Protein AF-0000000078659041 (afdb_homodimer)

Solvent-accessible surface area (backbone atoms only — not comparable to full-atom values): 18568 Å² total; per-residue (Å²): 133,80,83,82,78,78,79,80,75,81,78,78,70,78,78,69,77,74,78,60,48,79,32,20,30,30,34,39,33,27,29,65,84,75,71,49,73,37,57,25,37,41,17,49,62,36,60,65,20,34,36,21,25,35,80,75,43,78,48,75,56,97,90,35,55,29,36,34,29,24,56,30,49,96,84,49,62,88,59,76,46,74,43,62,48,70,46,77,40,79,40,76,52,81,42,74,78,73,72,81,85,67,68,59,59,41,72,28,53,23,31,76,40,43,35,19,49,20,68,44,72,46,76,37,69,30,28,50,41,74,33,65,92,48,94,44,40,30,37,40,4,24,56,49,32,44,75,65,41,35,22,36,28,51,81,40,59,48,64,57,41,70,48,52,63,70,135,134,80,82,80,80,77,81,79,76,82,79,77,68,78,78,68,78,75,78,59,50,79,34,21,28,29,35,40,34,28,29,64,86,74,70,48,73,40,57,26,37,41,18,49,64,36,60,64,21,35,36,21,24,36,79,74,42,77,47,76,56,96,89,35,56,29,36,35,30,25,56,29,48,97,84,48,63,89,58,75,46,75,46,64,47,70,47,76,40,79,39,76,51,81,42,74,80,71,75,81,85,71,69,58,60,42,75,29,53,24,30,75,39,44,36,19,50,20,69,44,73,47,76,36,69,30,29,50,42,74,33,64,92,48,95,44,40,28,37,38,5,25,55,49,32,45,74,65,42,34,23,35,28,51,82,42,58,47,66,56,42,71,49,54,65,70,133

InterPro domains:
  IPR008503 Retropepsin-like aspartic endopeptidase RimB [PF05618] (23-162)
  IPR021109 Aspartic peptidase domain superfamily [G3DSA:2.40.70.10] (21-153)
  IPR021109 Aspartic peptidase domain superfamily [SSF50630] (22-160)

Structure (mmCIF, N/CA/C/O backbone):
data_AF-0000000078659041-model_v1
#
loop_
_entity.id
_entity.type
_entity.pdbx_description
1 polymer 'ATP-dependent zinc protease'
#
loop_
_atom_site.group_PDB
_atom_site.id
_atom_site.type_symbol
_atom_site.label_atom_id
_atom_site.label_alt_id
_atom_site.label_comp_id
_atom_site.label_asym_id
_atom_site.label_entity_id
_atom_site.label_seq_id
_atom_site.pdbx_PDB_ins_code
_atom_site.Cartn_x
_atom_site.Cartn_y
_atom_site.Cartn_z
_atom_site.occupancy
_atom_site.B_iso_or_equiv
_atom_site.auth_seq_id
_atom_site.auth_comp_id
_atom_site.auth_asym_id
_atom_site.auth_atom_id
_atom_site.pdbx_PDB_model_num
ATOM 1 N N . MET A 1 1 ? 59.438 1.934 38.875 1 43.47 1 MET A N 1
ATOM 2 C CA . MET A 1 1 ? 58.125 1.333 38.812 1 43.47 1 MET A CA 1
ATOM 3 C C . MET A 1 1 ? 57.25 2.014 37.781 1 43.47 1 MET A C 1
ATOM 5 O O . MET A 1 1 ? 57 3.217 37.844 1 43.47 1 MET A O 1
ATOM 9 N N . LYS A 1 2 ? 57.312 1.559 36.469 1 58 2 LYS A N 1
ATOM 10 C CA . LYS A 1 2 ? 56.594 2.062 35.312 1 58 2 LYS A CA 1
ATOM 11 C C . LYS A 1 2 ? 55.094 1.95 35.531 1 58 2 LYS A C 1
ATOM 13 O O . LYS A 1 2 ? 54.594 0.925 36 1 58 2 LYS A O 1
ATOM 18 N N . PRO A 1 3 ? 54.438 3.104 35.531 1 58.88 3 PRO A N 1
ATOM 19 C CA . PRO A 1 3 ? 52.969 3.072 35.719 1 58.88 3 PRO A CA 1
ATOM 20 C C . PRO A 1 3 ? 52.25 2.254 34.625 1 58.88 3 PRO A C 1
ATOM 22 O O . PRO A 1 3 ? 52.656 2.283 33.469 1 58.88 3 PRO A O 1
ATOM 25 N N . LEU A 1 4 ? 51.688 1.08 34.969 1 60.66 4 LEU A N 1
ATOM 26 C CA . LEU A 1 4 ? 50.844 0.313 34.062 1 60.66 4 LEU A CA 1
ATOM 27 C C . LEU A 1 4 ? 49.531 1.062 33.781 1 60.66 4 LEU A C 1
ATOM 29 O O . LEU A 1 4 ? 48.719 1.277 34.688 1 60.66 4 LEU A O 1
ATOM 33 N N . ILE A 1 5 ? 49.375 1.905 32.812 1 56.5 5 ILE A N 1
ATOM 34 C CA . ILE A 1 5 ? 48.125 2.521 32.375 1 56.5 5 ILE A CA 1
ATOM 35 C C . ILE A 1 5 ? 47.188 1.456 31.781 1 56.5 5 ILE A C 1
ATOM 37 O O . ILE A 1 5 ? 47.562 0.797 30.797 1 56.5 5 ILE A O 1
ATOM 41 N N . ALA A 1 6 ? 46.25 1.003 32.5 1 59.5 6 ALA A N 1
ATOM 42 C CA . ALA A 1 6 ? 45.188 0.116 32 1 59.5 6 ALA A CA 1
ATOM 43 C C . ALA A 1 6 ? 44.344 0.803 30.938 1 59.5 6 ALA A C 1
ATOM 45 O O . ALA A 1 6 ? 43.75 1.848 31.188 1 59.5 6 ALA A O 1
ATOM 46 N N . LEU A 1 7 ? 44.562 0.535 29.656 1 58.94 7 LEU A N 1
ATOM 47 C CA . LEU A 1 7 ? 43.688 0.992 28.562 1 58.94 7 LEU A CA 1
ATOM 48 C C . LEU A 1 7 ? 42.281 0.422 28.688 1 58.94 7 LEU A C 1
ATOM 50 O O . LEU A 1 7 ? 42.094 -0.791 28.578 1 58.94 7 LEU A O 1
ATOM 54 N N . LEU A 1 8 ? 41.375 1.063 29.344 1 60.72 8 LEU A N 1
ATOM 55 C CA . LEU A 1 8 ? 39.969 0.683 29.328 1 60.72 8 LEU A CA 1
ATOM 56 C C . LEU A 1 8 ? 39.406 0.795 27.906 1 60.72 8 LEU A C 1
ATOM 58 O O . LEU A 1 8 ? 39.281 1.897 27.375 1 60.72 8 LEU A O 1
ATOM 62 N N . GLY A 1 9 ? 39.469 -0.225 27.078 1 57.5 9 GLY A N 1
ATOM 63 C CA . GLY A 1 9 ? 38.781 -0.259 25.781 1 57.5 9 GLY A CA 1
ATOM 64 C C . GLY A 1 9 ? 37.281 -0.134 25.891 1 57.5 9 GLY A C 1
ATOM 65 O O . GLY A 1 9 ? 36.625 -0.895 26.609 1 57.5 9 GLY A O 1
ATOM 66 N N . LEU A 1 10 ? 36.688 0.992 25.531 1 58.69 10 LEU A N 1
ATOM 67 C CA . LEU A 1 10 ? 35.25 1.197 25.406 1 58.69 10 LEU A CA 1
ATOM 68 C C . LEU A 1 10 ? 34.625 0.165 24.469 1 58.69 10 LEU A C 1
ATOM 70 O O . LEU A 1 10 ? 34.906 0.162 23.266 1 58.69 10 LEU A O 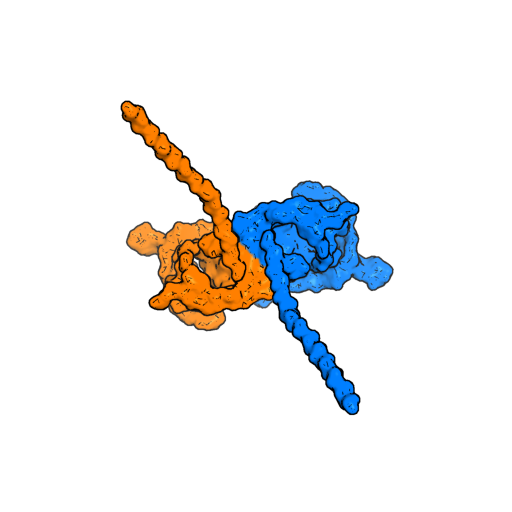1
ATOM 74 N N . LEU A 1 11 ? 34.062 -0.93 24.953 1 59.25 11 LEU A N 1
ATOM 75 C CA . LEU A 1 11 ? 33.25 -1.865 24.172 1 59.25 11 LEU A CA 1
ATOM 76 C C . LEU A 1 11 ? 32 -1.185 23.625 1 59.25 11 LEU A C 1
ATOM 78 O O . LEU A 1 11 ? 31.078 -0.874 24.391 1 59.25 11 LEU A O 1
ATOM 82 N N . SER A 1 12 ? 32.031 -0.549 22.469 1 57.81 12 SER A N 1
ATOM 83 C CA . SER A 1 12 ? 30.828 -0.074 21.781 1 57.81 12 SER A CA 1
ATOM 84 C C . SER A 1 12 ? 29.875 -1.222 21.5 1 57.81 12 SER A C 1
ATOM 86 O O . SER A 1 12 ? 30.172 -2.102 20.688 1 57.81 12 SER A O 1
ATOM 88 N N . LEU A 1 13 ? 28.969 -1.494 22.344 1 58.25 13 LEU A N 1
ATOM 89 C CA . LEU A 1 13 ? 27.891 -2.414 22 1 58.25 13 LEU A CA 1
ATOM 90 C C . LEU A 1 13 ? 27.172 -1.945 20.734 1 58.25 13 LEU A C 1
ATOM 92 O O . LEU A 1 13 ? 26.891 -0.754 20.578 1 58.25 13 LEU A O 1
ATOM 96 N N . PRO A 1 14 ? 27.109 -2.801 19.766 1 57.59 14 PRO A N 1
ATOM 97 C CA . PRO A 1 14 ? 26.359 -2.393 18.578 1 57.59 14 PRO A CA 1
ATOM 98 C C . PRO A 1 14 ? 24.922 -1.979 18.906 1 57.59 14 PRO A C 1
ATOM 100 O O . PRO A 1 14 ? 24.234 -2.67 19.656 1 57.59 14 PRO A O 1
ATOM 103 N N . VAL A 1 15 ? 24.562 -0.705 18.891 1 54.16 15 VAL A N 1
ATOM 104 C CA . VAL A 1 15 ? 23.188 -0.233 19.016 1 54.16 15 VAL A CA 1
ATOM 105 C C . VAL A 1 15 ? 22.281 -1.06 18.109 1 54.16 15 VAL A C 1
ATOM 107 O O . VAL A 1 15 ? 22.406 -1.018 16.875 1 54.16 15 VAL A O 1
ATOM 110 N N . MET A 1 16 ? 21.938 -2.262 18.484 1 51.78 16 MET A N 1
ATOM 111 C CA . MET A 1 16 ? 20.922 -2.975 17.734 1 51.78 16 MET A CA 1
ATOM 112 C C . MET A 1 16 ? 19.75 -2.057 17.391 1 51.78 16 MET A C 1
ATOM 114 O O . MET A 1 16 ? 19.234 -1.351 18.266 1 51.78 16 MET A O 1
ATOM 118 N N . ALA A 1 17 ? 19.641 -1.643 16.156 1 61.09 17 ALA A N 1
ATOM 119 C CA . ALA A 1 17 ? 18.516 -0.822 15.742 1 61.09 17 ALA A CA 1
ATOM 120 C C . ALA A 1 17 ? 17.219 -1.319 16.375 1 61.09 17 ALA A C 1
ATOM 122 O O . ALA A 1 17 ? 16.938 -2.521 16.375 1 61.09 17 ALA A O 1
ATOM 123 N N . ALA A 1 18 ? 16.609 -0.53 17.172 1 77.69 18 ALA A N 1
ATOM 124 C CA . ALA A 1 18 ? 15.391 -0.844 17.906 1 77.69 18 ALA A CA 1
ATOM 125 C C . ALA A 1 18 ? 14.312 -1.391 16.969 1 77.69 18 ALA A C 1
ATOM 127 O O . ALA A 1 18 ? 14.188 -0.946 15.828 1 77.69 18 ALA A O 1
ATOM 128 N N . GLU A 1 19 ? 13.719 -2.527 17.266 1 91.94 19 GLU A N 1
ATOM 129 C CA . GLU A 1 19 ? 12.578 -3.107 16.562 1 91.94 19 GLU A CA 1
ATOM 130 C C . GLU A 1 19 ? 11.492 -2.061 16.297 1 91.94 19 GLU A C 1
ATOM 132 O O . GLU A 1 19 ? 11.289 -1.161 17.125 1 91.94 19 GLU A O 1
ATOM 137 N N . PRO A 1 20 ? 10.883 -2.064 15.141 1 97.25 20 PRO A N 1
ATOM 138 C CA . PRO A 1 20 ? 9.836 -1.085 14.859 1 97.25 20 PRO A CA 1
ATOM 139 C C . PRO A 1 20 ? 8.594 -1.279 15.734 1 97.25 20 PRO A C 1
ATOM 141 O O . PRO A 1 20 ? 8.359 -2.377 16.25 1 97.25 20 PRO A O 1
ATOM 144 N N . ASP A 1 21 ? 7.902 -0.198 15.945 1 97.69 21 ASP A N 1
ATOM 145 C CA . ASP A 1 21 ? 6.562 -0.321 16.5 1 97.69 21 ASP A CA 1
ATOM 146 C C . ASP A 1 21 ? 5.586 -0.893 15.477 1 97.69 21 ASP A C 1
ATOM 148 O O . ASP A 1 21 ? 5.625 -0.518 14.305 1 97.69 21 ASP A O 1
ATOM 152 N N . LEU A 1 22 ? 4.742 -1.804 15.938 1 98.31 22 LEU A N 1
ATOM 153 C CA . LEU A 1 22 ? 3.77 -2.438 15.055 1 98.31 22 LEU A CA 1
ATOM 154 C C . LEU A 1 22 ? 2.424 -1.725 15.125 1 98.31 22 LEU A C 1
ATOM 156 O O . LEU A 1 22 ? 1.828 -1.622 16.203 1 98.31 22 LEU A O 1
ATOM 160 N N . TYR A 1 23 ? 1.958 -1.2 13.961 1 98.62 23 TYR A N 1
ATOM 161 C CA . TYR A 1 23 ? 0.684 -0.499 13.867 1 98.62 23 TYR A CA 1
ATOM 162 C C . TYR A 1 23 ? -0.268 -1.224 12.922 1 98.62 23 TYR A C 1
ATOM 164 O O . TYR A 1 23 ? 0.136 -2.146 12.211 1 98.62 23 TYR A O 1
ATOM 172 N N . GLY A 1 24 ? -1.552 -0.822 13 1 98.75 24 GLY A N 1
ATOM 173 C CA . GLY A 1 24 ? -2.545 -1.41 12.109 1 98.75 24 GLY A CA 1
ATOM 174 C C . GLY A 1 24 ? -2.564 -0.774 10.734 1 98.75 24 GLY A C 1
ATOM 175 O O . GLY A 1 24 ? -1.914 0.248 10.508 1 98.75 24 GLY A O 1
ATOM 176 N N . ARG A 1 25 ? -3.303 -1.414 9.828 1 98.75 25 ARG A N 1
ATOM 177 C CA . ARG A 1 25 ? -3.475 -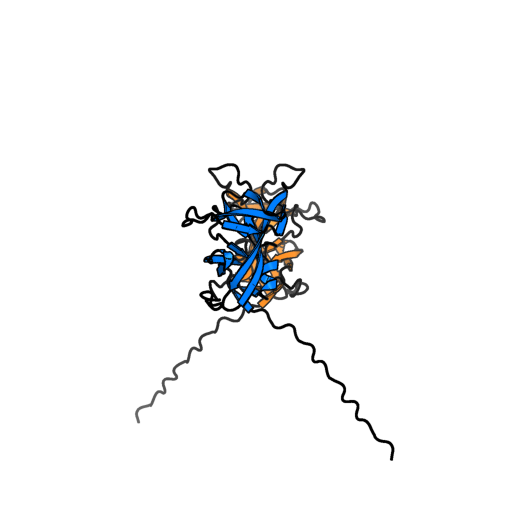0.959 8.453 1 98.75 25 ARG A CA 1
ATOM 178 C C . ARG A 1 25 ? -4.121 0.421 8.406 1 98.75 25 ARG A C 1
ATOM 180 O O . ARG A 1 25 ? -3.914 1.18 7.457 1 98.75 25 ARG A O 1
ATOM 187 N N . TYR A 1 26 ? -4.898 0.716 9.438 1 98.75 26 TYR A N 1
ATOM 188 C CA . TYR A 1 26 ? -5.539 2.01 9.641 1 98.75 26 TYR A CA 1
ATOM 189 C C . TYR A 1 26 ? -5.25 2.553 11.031 1 98.75 26 TYR A C 1
ATOM 191 O O . TYR A 1 26 ? -5.25 1.801 12.008 1 98.75 26 TYR A O 1
ATOM 199 N N . GLU A 1 27 ? -5.004 3.82 11.125 1 98.88 27 GLU A N 1
ATOM 200 C CA . GLU A 1 27 ? -4.711 4.457 12.406 1 98.88 27 GLU A CA 1
ATOM 201 C C . GLU A 1 27 ? -5.312 5.859 12.469 1 98.88 27 GLU A C 1
ATOM 203 O O . GLU A 1 27 ? -5.59 6.473 11.438 1 98.88 27 GLU A O 1
ATOM 208 N N . TYR A 1 28 ? -5.496 6.34 13.688 1 98.75 28 TYR A N 1
ATOM 209 C CA . TYR A 1 28 ? -5.758 7.758 13.914 1 98.75 28 TYR A CA 1
ATOM 210 C C . TYR A 1 28 ? -4.461 8.555 13.938 1 98.75 28 TYR A C 1
ATOM 212 O O . TYR A 1 28 ? -3.523 8.203 14.656 1 98.75 28 TYR A O 1
ATOM 220 N N . ILE A 1 29 ? -4.457 9.609 13.172 1 98.81 29 ILE A N 1
ATOM 221 C CA . ILE A 1 29 ? -3.264 10.453 13.125 1 98.81 29 ILE A CA 1
ATOM 222 C C . ILE A 1 29 ? -3.65 11.906 13.375 1 98.81 29 ILE A C 1
ATOM 224 O O . ILE A 1 29 ? -4.52 12.453 12.688 1 98.81 29 ILE A O 1
ATOM 228 N N . GLY A 1 30 ? -3.033 12.484 14.383 1 98.44 30 GLY A N 1
ATOM 229 C CA . GLY A 1 30 ? -3.182 13.914 14.586 1 98.44 30 GLY A CA 1
ATOM 230 C C . GLY A 1 30 ? -2.305 14.742 13.664 1 98.44 30 GLY A C 1
ATOM 231 O O . GLY A 1 30 ? -1.146 14.398 13.43 1 98.44 30 GLY A O 1
ATOM 232 N N . VAL A 1 31 ? -2.916 15.781 13.141 1 98.44 31 VAL A N 1
ATOM 233 C CA . VAL A 1 31 ? -2.164 16.719 12.312 1 98.44 31 VAL A CA 1
ATOM 234 C C . VAL A 1 31 ? -2.176 18.109 12.961 1 98.44 31 VAL A C 1
ATOM 236 O O . VAL A 1 31 ? -3.162 18.844 12.852 1 98.44 31 VAL A O 1
ATOM 239 N N . ALA A 1 32 ? -1.077 18.453 13.484 1 96.75 32 ALA A N 1
ATOM 240 C CA . ALA A 1 32 ? -0.986 19.672 14.281 1 96.75 32 ALA A CA 1
ATOM 241 C C . ALA A 1 32 ? -1.272 20.906 13.43 1 96.75 32 ALA A C 1
ATOM 243 O O . ALA A 1 32 ? -2.025 21.781 13.836 1 96.75 32 ALA A O 1
ATOM 244 N N . ASP A 1 33 ? -0.8 20.969 12.219 1 94.81 33 ASP A N 1
ATOM 245 C CA . ASP A 1 33 ? -0.918 22.109 11.32 1 94.81 33 ASP A CA 1
ATOM 246 C C . ASP A 1 33 ? -2.373 22.344 10.922 1 94.81 33 ASP A C 1
ATOM 248 O O . ASP A 1 33 ? -2.75 23.469 10.562 1 94.81 33 ASP A O 1
ATOM 252 N N . ILE A 1 34 ? -3.105 21.328 11.016 1 95.44 34 ILE A N 1
ATOM 253 C CA . ILE A 1 34 ? -4.508 21.391 10.617 1 95.44 34 ILE A CA 1
ATOM 254 C C . ILE A 1 34 ? -5.391 21.5 11.852 1 95.44 34 ILE A C 1
ATOM 256 O O . ILE A 1 34 ? -6.496 22.062 11.789 1 95.44 34 ILE A O 1
ATOM 260 N N . GLY A 1 35 ? -4.926 21.016 12.906 1 95.06 35 GLY A N 1
ATOM 261 C CA . GLY A 1 35 ? -5.676 21.016 14.148 1 95.06 35 GLY A CA 1
ATOM 262 C C . GLY A 1 35 ? -6.773 19.984 14.195 1 95.06 35 GLY A C 1
ATOM 263 O O . GLY A 1 35 ? -7.84 20.203 14.766 1 95.06 35 GLY A O 1
ATOM 264 N N . GLN A 1 36 ? -6.559 18.828 13.516 1 95.81 36 GLN A N 1
ATOM 265 C CA . GLN A 1 36 ? -7.547 17.766 13.438 1 95.81 36 GLN A CA 1
ATOM 266 C C . GLN A 1 36 ? -6.879 16.391 13.477 1 95.81 36 GLN A C 1
ATOM 268 O O . GLN A 1 36 ? -5.672 16.266 13.258 1 95.81 36 GLN A O 1
ATOM 273 N N . THR A 1 37 ? -7.637 15.461 13.883 1 97.44 37 THR A N 1
ATOM 274 C CA . THR A 1 37 ? -7.25 14.062 13.789 1 97.44 37 THR A CA 1
ATOM 275 C C . THR A 1 37 ? -7.938 13.391 12.602 1 97.44 37 THR A C 1
ATOM 277 O O . THR A 1 37 ? -9.125 13.609 12.359 1 97.44 37 THR A O 1
ATOM 280 N N . PHE A 1 38 ? -7.164 12.641 11.852 1 97.56 38 PHE A N 1
ATOM 281 C CA . PHE A 1 38 ? -7.695 11.953 10.688 1 97.56 38 PHE A CA 1
ATOM 282 C C . PHE A 1 38 ? -7.594 10.438 10.852 1 97.56 38 PHE A C 1
ATOM 284 O O . PHE A 1 38 ? -6.68 9.938 11.508 1 97.56 38 PHE A O 1
ATOM 291 N N . LYS A 1 39 ? -8.578 9.734 10.266 1 97.56 39 LYS A N 1
ATOM 292 C CA . LYS A 1 39 ? -8.328 8.336 9.93 1 97.56 39 LYS A CA 1
ATOM 293 C C . LYS A 1 39 ? -7.359 8.219 8.75 1 97.56 39 LYS A C 1
ATOM 295 O O . LYS A 1 39 ? -7.559 8.852 7.715 1 97.56 39 LYS A O 1
ATOM 300 N N . ALA A 1 40 ? -6.34 7.418 8.961 1 98.69 40 ALA A N 1
ATOM 301 C CA . ALA A 1 40 ? -5.285 7.305 7.953 1 98.69 40 ALA A CA 1
ATOM 302 C C . ALA A 1 40 ? -5.078 5.852 7.539 1 98.69 40 ALA A C 1
ATOM 304 O O . ALA A 1 40 ? -5.227 4.938 8.352 1 98.69 40 ALA A O 1
ATOM 305 N N . LYS A 1 41 ? -4.816 5.695 6.266 1 98.81 41 LYS A N 1
ATOM 306 C CA . LYS A 1 41 ? -4.395 4.398 5.75 1 98.81 41 LYS A CA 1
ATOM 307 C C . LYS A 1 41 ? -2.873 4.277 5.738 1 98.81 41 LYS A C 1
ATOM 309 O O . LYS A 1 41 ? -2.18 5.137 5.191 1 98.81 41 LYS A O 1
ATOM 314 N N . MET A 1 42 ? -2.299 3.244 6.406 1 98.94 42 MET A N 1
ATOM 315 C CA . MET A 1 42 ? -0.869 2.951 6.422 1 98.94 42 MET A CA 1
ATOM 316 C C . MET A 1 42 ? -0.473 2.115 5.211 1 98.94 42 MET A C 1
ATOM 318 O O . MET A 1 42 ? -0.796 0.927 5.137 1 98.94 42 MET A O 1
ATOM 322 N N . ASP A 1 43 ? 0.197 2.721 4.301 1 98.69 43 ASP A N 1
ATOM 323 C CA . ASP A 1 43 ? 0.349 2.184 2.951 1 98.69 43 ASP A CA 1
ATOM 324 C C . ASP A 1 43 ? 1.819 1.944 2.617 1 98.69 43 ASP A C 1
ATOM 326 O O . ASP A 1 43 ? 2.533 2.873 2.236 1 98.69 43 ASP A O 1
ATOM 330 N N . THR A 1 44 ? 2.236 0.653 2.65 1 98.81 44 THR A N 1
ATOM 331 C CA . THR A 1 44 ? 3.609 0.312 2.297 1 98.81 44 THR A CA 1
ATOM 332 C C . THR A 1 44 ? 3.791 0.304 0.782 1 98.81 44 THR A C 1
ATOM 334 O O . THR A 1 44 ? 4.918 0.273 0.287 1 98.81 44 THR A O 1
ATOM 337 N N . GLY A 1 45 ? 2.736 0.385 -0.017 1 97.25 45 GLY A N 1
ATOM 338 C CA . GLY A 1 45 ? 2.807 0.372 -1.47 1 97.25 45 GLY A CA 1
ATOM 339 C C . GLY A 1 45 ? 3.055 1.743 -2.068 1 97.25 45 GLY A C 1
ATOM 340 O O . GLY A 1 45 ? 3.463 1.857 -3.225 1 97.25 45 GLY A O 1
ATOM 341 N N . ALA A 1 46 ? 2.76 2.676 -1.309 1 95.56 46 ALA A N 1
ATOM 342 C CA . ALA A 1 46 ? 3.002 4.051 -1.738 1 95.56 46 ALA A CA 1
ATOM 343 C C . ALA A 1 46 ? 4.262 4.613 -1.09 1 95.56 46 ALA A C 1
ATOM 345 O O . ALA A 1 46 ? 4.52 4.375 0.093 1 95.56 46 ALA A O 1
ATOM 346 N N . LEU A 1 47 ? 5.012 5.34 -1.869 1 95.25 47 LEU A N 1
ATOM 347 C CA . LEU A 1 47 ? 6.23 5.926 -1.324 1 95.25 47 LEU A CA 1
ATOM 348 C C . LEU A 1 47 ? 5.906 7.137 -0.453 1 95.25 47 LEU A C 1
ATOM 350 O O . LEU A 1 47 ? 6.41 7.25 0.667 1 95.25 47 LEU A O 1
ATOM 354 N N . THR A 1 48 ? 5.016 8.016 -0.93 1 95.75 48 THR A N 1
ATOM 355 C CA . THR A 1 48 ? 4.781 9.32 -0.321 1 95.75 48 THR A CA 1
ATOM 356 C C . THR A 1 48 ? 3.436 9.344 0.398 1 95.75 48 THR A C 1
ATOM 358 O O . THR A 1 48 ? 2.529 8.578 0.06 1 95.75 48 THR A O 1
ATOM 361 N N . ALA A 1 49 ? 3.398 10.188 1.386 1 98.06 49 ALA A N 1
ATOM 362 C CA . ALA A 1 49 ? 2.139 10.461 2.074 1 98.06 49 ALA A CA 1
ATOM 363 C C . ALA A 1 49 ? 1.306 11.484 1.31 1 98.06 49 ALA A C 1
ATOM 365 O O . ALA A 1 49 ? 1.842 12.266 0.52 1 98.06 49 ALA A O 1
ATOM 366 N N . SER A 1 50 ? -0.016 11.438 1.548 1 98.06 50 SER A N 1
ATOM 367 C CA . SER A 1 50 ? -0.907 12.383 0.877 1 98.06 50 SER A CA 1
ATOM 368 C C . SER A 1 50 ? -2.066 12.789 1.781 1 98.06 50 SER A C 1
ATOM 370 O O . SER A 1 50 ? -2.561 11.977 2.566 1 98.06 50 SER A O 1
ATOM 372 N N . LEU A 1 51 ? -2.42 14 1.686 1 98.44 51 LEU A N 1
ATOM 373 C CA . LEU A 1 51 ? -3.6 14.547 2.352 1 98.44 51 LEU A CA 1
ATOM 374 C C . LEU A 1 51 ? -4.641 15 1.332 1 98.44 51 LEU A C 1
ATOM 376 O O . LEU A 1 51 ? -4.312 15.703 0.375 1 98.44 51 LEU A O 1
ATOM 380 N N . SER A 1 52 ? -5.859 14.586 1.622 1 98.19 52 SER A N 1
ATOM 381 C CA . SER A 1 52 ? -6.945 14.953 0.724 1 98.19 52 SER A CA 1
ATOM 382 C C . SER A 1 52 ? -7.234 16.453 0.794 1 98.19 52 SER A C 1
ATOM 384 O O . SER A 1 52 ? -7.574 16.969 1.859 1 98.19 52 SER A O 1
ATOM 386 N N . ALA A 1 53 ? -7.121 17.047 -0.356 1 98.25 53 ALA A N 1
ATOM 387 C CA . ALA A 1 53 ? -7.301 18.5 -0.439 1 98.25 53 ALA A CA 1
ATOM 388 C C . ALA A 1 53 ? -7.977 18.891 -1.751 1 98.25 53 ALA A C 1
ATOM 390 O O . ALA A 1 53 ? -7.941 18.141 -2.725 1 98.25 53 ALA A O 1
ATOM 391 N N . ARG A 1 54 ? -8.625 20.031 -1.723 1 98.12 54 ARG A N 1
ATOM 392 C CA . ARG A 1 54 ? -9.258 20.641 -2.891 1 98.12 54 ARG A CA 1
ATOM 393 C C . ARG A 1 54 ? -8.938 22.125 -2.973 1 98.12 54 ARG A C 1
ATOM 395 O O . ARG A 1 54 ? -8.406 22.703 -2.023 1 98.12 54 ARG A O 1
ATOM 402 N N . ASN A 1 55 ? -9.18 22.641 -4.25 1 98.12 55 ASN A N 1
ATOM 403 C CA . ASN A 1 55 ? -8.891 24.047 -4.488 1 98.12 55 ASN A CA 1
ATOM 404 C C . ASN A 1 55 ? -7.457 24.406 -4.113 1 98.12 55 ASN A C 1
ATOM 406 O O . ASN A 1 55 ? -7.219 25.375 -3.393 1 98.12 55 ASN A O 1
ATOM 410 N N . ILE A 1 56 ? -6.574 23.688 -4.582 1 98.38 56 ILE A N 1
ATOM 411 C CA . ILE A 1 56 ? -5.156 23.812 -4.273 1 98.38 56 ILE A CA 1
ATOM 412 C C . ILE A 1 56 ? -4.531 24.891 -5.164 1 98.38 56 ILE A C 1
ATOM 414 O O . ILE A 1 56 ? -4.539 24.766 -6.391 1 98.38 56 ILE A O 1
ATOM 418 N N . GLU A 1 57 ? -3.951 25.891 -4.527 1 98.38 57 GLU A N 1
ATOM 419 C CA . GLU A 1 57 ? -3.4 27.016 -5.289 1 98.38 57 GLU A CA 1
ATOM 420 C C . GLU A 1 57 ? -2.039 27.438 -4.746 1 98.38 57 GLU A C 1
ATOM 422 O O . GLU A 1 57 ? -1.879 27.625 -3.539 1 98.38 57 GLU A O 1
ATOM 427 N N . GLN A 1 58 ? -1.114 27.625 -5.645 1 98 58 GLN A N 1
ATOM 428 C CA . GLN A 1 58 ? 0.194 28.141 -5.254 1 98 58 GLN A CA 1
ATOM 429 C C . GLN A 1 58 ? 0.229 29.656 -5.316 1 98 58 GLN A C 1
ATOM 431 O O . GLN A 1 58 ? -0.421 30.266 -6.172 1 98 58 GLN A O 1
ATOM 436 N N . PHE A 1 59 ? 0.958 30.203 -4.41 1 98.31 59 PHE A N 1
ATOM 437 C CA . PHE A 1 59 ? 1.168 31.656 -4.43 1 98.31 59 PHE A CA 1
ATOM 438 C C . PHE A 1 59 ? 2.484 32.031 -3.756 1 98.31 59 PHE A C 1
ATOM 440 O O . PHE A 1 59 ? 3.17 31.156 -3.211 1 98.31 59 PHE A O 1
ATOM 447 N N . THR A 1 60 ? 2.848 33.281 -3.912 1 98.25 60 THR A N 1
ATOM 448 C CA . THR A 1 60 ? 4.082 33.781 -3.299 1 98.25 60 THR A CA 1
ATOM 449 C C . THR A 1 60 ? 3.781 34.781 -2.205 1 98.25 60 THR A C 1
ATOM 451 O O . THR A 1 60 ? 2.873 35.625 -2.35 1 98.25 60 THR A O 1
ATOM 454 N N . ARG A 1 61 ? 4.469 34.656 -1.179 1 97.88 61 ARG A N 1
ATOM 455 C CA . ARG A 1 61 ? 4.41 35.625 -0.086 1 97.88 61 ARG A CA 1
ATOM 456 C C . ARG A 1 61 ? 5.801 35.875 0.484 1 97.88 61 ARG A C 1
ATOM 458 O O . ARG A 1 61 ? 6.492 34.938 0.907 1 97.88 61 ARG A O 1
ATOM 465 N N . ASP A 1 62 ? 6.238 37.25 0.404 1 96.88 62 ASP A N 1
ATOM 466 C CA . ASP A 1 62 ? 7.531 37.688 0.935 1 96.88 62 ASP A CA 1
ATOM 467 C C . ASP A 1 62 ? 8.672 36.906 0.292 1 96.88 62 ASP A C 1
ATOM 469 O O . ASP A 1 62 ? 9.57 36.406 0.986 1 96.88 62 ASP A O 1
ATOM 473 N N . GLY A 1 63 ? 8.438 36.531 -0.922 1 97.19 63 GLY A N 1
ATOM 474 C CA . GLY A 1 63 ? 9.5 35.906 -1.695 1 97.19 63 GLY A CA 1
ATOM 475 C C . GLY A 1 63 ? 9.562 34.406 -1.529 1 97.19 63 GLY A C 1
ATOM 476 O O . GLY A 1 63 ? 10.453 33.75 -2.072 1 97.19 63 GLY A O 1
ATOM 477 N N . GLU A 1 64 ? 8.609 33.938 -0.754 1 97.88 64 GLU A N 1
ATOM 478 C CA . GLU A 1 64 ? 8.57 32.5 -0.526 1 97.88 64 GLU A CA 1
ATOM 479 C C . GLU A 1 64 ? 7.359 31.859 -1.203 1 97.88 64 GLU A C 1
ATOM 481 O O . GLU A 1 64 ? 6.32 32.5 -1.364 1 97.88 64 GLU A O 1
ATOM 486 N N . ASP A 1 65 ? 7.539 30.609 -1.574 1 98.38 65 ASP A N 1
ATOM 487 C CA . ASP A 1 65 ? 6.445 29.859 -2.199 1 98.38 65 ASP A CA 1
ATOM 488 C C . ASP A 1 65 ? 5.512 29.266 -1.146 1 98.38 65 ASP A C 1
ATOM 490 O O . ASP A 1 65 ? 5.969 28.672 -0.171 1 98.38 65 ASP A O 1
ATOM 494 N N . TRP A 1 66 ? 4.238 29.469 -1.392 1 98.69 66 TRP A N 1
ATOM 495 C CA . TRP A 1 66 ? 3.188 29 -0.497 1 98.69 66 TRP A CA 1
ATOM 496 C C . TRP A 1 66 ? 2.119 28.234 -1.27 1 98.69 66 TRP A C 1
ATOM 498 O O . TRP A 1 66 ? 2.082 28.281 -2.502 1 98.69 66 TRP A O 1
ATOM 508 N N . VAL A 1 67 ? 1.319 27.469 -0.534 1 98.69 67 VAL A N 1
ATOM 509 C CA . VAL A 1 67 ? 0.142 26.812 -1.083 1 98.69 67 VAL A CA 1
ATOM 510 C C . VAL A 1 67 ? -1.062 27.062 -0.177 1 98.69 67 VAL A C 1
ATOM 512 O O . VAL A 1 67 ? -0.928 27.094 1.049 1 98.69 67 VAL A O 1
ATOM 515 N N . ARG A 1 68 ? -2.17 27.297 -0.775 1 98.62 68 ARG A N 1
ATOM 516 C CA . ARG A 1 68 ? -3.436 27.375 -0.053 1 98.62 68 ARG A CA 1
ATOM 517 C C . ARG A 1 68 ? -4.398 26.297 -0.54 1 98.62 68 ARG A C 1
ATOM 519 O O . ARG A 1 68 ? -4.398 25.938 -1.722 1 98.62 68 ARG A O 1
ATOM 526 N N . PHE A 1 69 ? -5.148 25.75 0.315 1 98.69 69 PHE A N 1
ATOM 527 C CA . PHE A 1 69 ? -6.043 24.656 -0.017 1 98.69 69 PHE A CA 1
ATOM 528 C C . PHE A 1 69 ? -7.16 24.531 1.014 1 98.69 69 PHE A C 1
ATOM 530 O O . PHE A 1 69 ? -7.156 25.234 2.027 1 98.69 69 PHE A O 1
ATOM 537 N N . ARG A 1 70 ? -8.133 23.75 0.697 1 98.44 70 ARG A N 1
ATOM 538 C CA . ARG A 1 70 ? -9.172 23.281 1.603 1 98.44 70 ARG A CA 1
ATOM 539 C C . ARG A 1 70 ? -9.141 21.766 1.743 1 98.44 70 ARG A C 1
ATOM 541 O O . ARG A 1 70 ? -8.641 21.062 0.858 1 98.44 70 ARG A O 1
ATOM 548 N N . LEU A 1 71 ? -9.562 21.297 2.9 1 98.19 71 LEU A N 1
ATOM 549 C CA . LEU A 1 71 ? -9.648 19.844 3.053 1 98.19 71 LEU A CA 1
ATOM 550 C C . LEU A 1 71 ? -10.742 19.281 2.166 1 98.19 71 LEU A C 1
ATOM 552 O O . LEU A 1 71 ? -11.812 19.875 2.021 1 98.19 71 LEU A O 1
ATOM 556 N N . ALA A 1 72 ? -10.484 18.172 1.545 1 97.5 72 ALA A N 1
ATOM 557 C CA . ALA A 1 72 ? -11.477 17.438 0.771 1 97.5 72 ALA A CA 1
ATOM 558 C C . ALA A 1 72 ? -11.93 16.188 1.518 1 97.5 72 ALA A C 1
ATOM 560 O O . ALA A 1 72 ? -11.617 15.062 1.104 1 97.5 72 ALA A O 1
ATOM 561 N N . THR A 1 73 ? -12.617 16.312 2.551 1 94.38 73 THR A N 1
ATOM 562 C CA . THR A 1 73 ? -13.18 15.234 3.363 1 94.38 73 THR A CA 1
ATOM 563 C C . THR A 1 73 ? -14.695 15.383 3.477 1 94.38 73 THR A C 1
ATOM 565 O O . THR A 1 73 ? -15.25 16.453 3.168 1 94.38 73 THR A O 1
ATOM 568 N N . LYS A 1 74 ? -15.414 14.328 3.85 1 88.31 74 LYS A N 1
ATOM 569 C CA . LYS A 1 74 ? -16.875 14.336 3.916 1 88.31 74 LYS A CA 1
ATOM 570 C C . LYS A 1 74 ? -17.375 15.445 4.84 1 88.31 74 LYS A C 1
ATOM 572 O O . LYS A 1 74 ? -18.359 16.125 4.527 1 88.31 74 LYS A O 1
ATOM 577 N N . ASP A 1 75 ? -16.719 15.797 5.922 1 87.5 75 ASP A N 1
ATOM 578 C CA . ASP A 1 75 ? -17.203 16.75 6.914 1 87.5 75 ASP A CA 1
ATOM 579 C C . ASP A 1 75 ? -16.406 18.047 6.867 1 87.5 75 ASP A C 1
ATOM 581 O O . ASP A 1 75 ? -16.484 18.859 7.789 1 87.5 75 ASP A O 1
ATOM 585 N N . ALA A 1 76 ? -15.719 18.125 5.785 1 91.75 76 ALA A N 1
ATOM 586 C CA . ALA A 1 76 ? -14.859 19.297 5.734 1 91.75 76 ALA A CA 1
ATOM 587 C C . ALA A 1 76 ? -15.68 20.562 5.477 1 91.75 76 ALA A C 1
ATOM 589 O O . ALA A 1 76 ? -16.625 20.547 4.691 1 91.75 76 ALA A O 1
ATOM 590 N N . ASN A 1 77 ? -15.344 21.594 6.16 1 92.81 77 ASN A N 1
ATOM 591 C CA . ASN A 1 77 ? -15.891 22.922 5.883 1 92.81 77 ASN A CA 1
ATOM 592 C C . ASN A 1 77 ? -15.039 23.688 4.871 1 92.81 77 ASN A C 1
ATOM 594 O O . ASN A 1 77 ? -14.242 23.078 4.148 1 92.81 77 ASN A O 1
ATOM 598 N N . ASP A 1 78 ? -15.328 25.031 4.793 1 96.19 78 ASP A N 1
ATOM 599 C CA . ASP A 1 78 ? -14.672 25.828 3.764 1 96.19 78 ASP A CA 1
ATOM 600 C C . ASP A 1 78 ? -13.438 26.547 4.32 1 96.19 78 ASP A C 1
ATOM 602 O O . ASP A 1 78 ? -12.945 27.5 3.725 1 96.19 78 ASP A O 1
ATOM 606 N N . LYS A 1 79 ? -12.961 25.984 5.414 1 97.88 79 LYS A N 1
ATOM 607 C CA . LYS A 1 79 ? -11.773 26.594 5.984 1 97.88 79 LYS A CA 1
ATOM 608 C C . LYS A 1 79 ? -10.586 26.516 5.023 1 97.88 79 LYS A C 1
ATOM 610 O O . LYS A 1 79 ? -10.344 25.453 4.43 1 97.88 79 LYS A O 1
ATOM 615 N N . VAL A 1 80 ? -9.914 27.625 4.883 1 98.38 80 VAL A N 1
ATOM 616 C CA . VAL A 1 80 ? -8.727 27.688 4.031 1 98.38 80 VAL A CA 1
ATOM 617 C C . VAL A 1 80 ? -7.477 27.469 4.879 1 98.38 80 VAL A C 1
ATOM 619 O O . VAL A 1 80 ? -7.332 28.062 5.949 1 98.38 80 VAL A O 1
ATOM 622 N N . TYR A 1 81 ? -6.598 26.641 4.426 1 98.5 81 TYR A N 1
ATOM 623 C CA . TYR A 1 81 ? -5.293 26.422 5.035 1 98.5 81 TYR A CA 1
ATOM 624 C C . TYR A 1 81 ? -4.176 26.938 4.141 1 98.5 81 TYR A C 1
ATOM 626 O O . TYR A 1 81 ? -4.242 26.812 2.916 1 98.5 81 TYR A O 1
ATOM 634 N N . GLU A 1 82 ? -3.199 27.5 4.738 1 98.5 82 GLU A N 1
ATOM 635 C CA . GLU A 1 82 ? -2.002 27.953 4.031 1 98.5 82 GLU A CA 1
ATOM 636 C C . GLU A 1 82 ? -0.74 27.375 4.656 1 98.5 82 GLU A C 1
ATOM 638 O O . GLU A 1 82 ? -0.636 27.266 5.879 1 98.5 82 GLU A O 1
ATOM 643 N N . HIS A 1 83 ? 0.159 27.016 3.822 1 98.38 83 HIS A N 1
ATOM 644 C CA . HIS A 1 83 ? 1.41 26.406 4.25 1 98.38 83 HIS A CA 1
ATOM 645 C C . HIS A 1 83 ? 2.545 26.734 3.285 1 98.38 83 HIS A C 1
ATOM 647 O O . HIS A 1 83 ? 2.314 26.922 2.088 1 98.38 83 HIS A O 1
ATOM 653 N N . LYS A 1 84 ? 3.727 26.891 3.889 1 98.25 84 LYS A N 1
ATOM 654 C CA . LYS A 1 84 ? 4.883 27.031 3.01 1 98.25 84 LYS A CA 1
ATOM 655 C C . LYS A 1 84 ? 5.051 25.797 2.121 1 98.25 84 LYS A C 1
ATOM 657 O O . LYS A 1 84 ? 4.887 24.672 2.582 1 98.25 84 LYS A O 1
ATOM 662 N N . LEU A 1 85 ? 5.309 26.094 0.858 1 98.5 85 LEU A N 1
ATOM 663 C CA . LEU A 1 85 ? 5.562 25 -0.078 1 98.5 85 LEU A CA 1
ATOM 664 C C . LEU A 1 85 ? 6.973 24.453 0.102 1 98.5 85 LEU A C 1
ATOM 666 O O . LEU A 1 85 ? 7.945 25.203 0.128 1 98.5 85 LEU A O 1
ATOM 670 N N . ALA A 1 86 ? 7.059 23.156 0.326 1 97.94 86 ALA A N 1
ATOM 671 C CA . ALA A 1 86 ? 8.375 22.531 0.409 1 97.94 86 ALA A CA 1
ATOM 672 C C . ALA A 1 86 ? 8.945 22.266 -0.981 1 97.94 86 ALA A C 1
ATOM 674 O O . ALA A 1 86 ? 10.109 22.578 -1.25 1 97.94 86 ALA A O 1
ATOM 675 N N . ARG A 1 87 ? 8.148 21.703 -1.85 1 96.5 87 ARG A N 1
ATOM 676 C CA . ARG A 1 87 ? 8.516 21.391 -3.229 1 96.5 87 ARG A CA 1
ATOM 677 C C . ARG A 1 87 ? 7.297 20.922 -4.023 1 96.5 87 ARG A C 1
ATOM 679 O O . ARG A 1 87 ? 6.195 20.812 -3.477 1 96.5 87 ARG A O 1
ATOM 686 N N . MET A 1 88 ? 7.594 20.75 -5.371 1 94.62 88 MET A N 1
ATOM 687 C CA . MET A 1 88 ? 6.641 20.047 -6.227 1 94.62 88 MET A CA 1
ATOM 688 C C . MET A 1 88 ? 7.074 18.609 -6.457 1 94.62 88 MET A C 1
ATOM 690 O O . MET A 1 88 ? 8.258 18.328 -6.668 1 94.62 88 MET A O 1
ATOM 694 N N . SER A 1 89 ? 6.094 17.719 -6.297 1 90.06 89 SER A N 1
ATOM 695 C CA . SER A 1 89 ? 6.422 16.328 -6.547 1 90.06 89 SER A CA 1
ATOM 696 C C . SER A 1 89 ? 6.043 15.914 -7.965 1 90.06 89 SER A C 1
ATOM 698 O O . SER A 1 89 ? 5.258 16.594 -8.625 1 90.06 89 SER A O 1
ATOM 700 N N . LYS A 1 90 ? 6.82 14.844 -8.414 1 82.31 90 LYS A N 1
ATOM 701 C CA . LYS A 1 90 ? 6.465 14.133 -9.633 1 82.31 90 LYS A CA 1
ATOM 702 C C . LYS A 1 90 ? 5.938 12.734 -9.328 1 82.31 90 LYS A C 1
ATOM 704 O O . LYS A 1 90 ? 6.668 11.891 -8.812 1 82.31 90 LYS A O 1
ATOM 709 N N . ILE A 1 91 ? 4.652 12.609 -9.359 1 75.75 91 ILE A N 1
ATOM 710 C CA . ILE A 1 91 ? 4.066 11.32 -9.008 1 75.75 91 ILE A CA 1
ATOM 711 C C . ILE A 1 91 ? 3.57 10.617 -10.266 1 75.75 91 ILE A C 1
ATOM 713 O O . ILE A 1 91 ? 2.869 11.219 -11.086 1 75.75 91 ILE A O 1
ATOM 717 N N . LYS A 1 92 ? 4.008 9.414 -10.445 1 63.31 92 LYS A N 1
ATOM 718 C CA . LYS A 1 92 ? 3.545 8.609 -11.57 1 63.31 92 LYS A CA 1
ATOM 719 C C . LYS A 1 92 ? 2.096 8.172 -11.375 1 63.31 92 LYS A C 1
ATOM 721 O O . LYS A 1 92 ? 1.719 7.719 -10.297 1 63.31 92 LYS A O 1
ATOM 726 N N . ASN A 1 93 ? 1.158 8.688 -12.258 1 53.81 93 ASN A N 1
ATOM 727 C CA . ASN A 1 93 ? -0.232 8.25 -12.211 1 53.81 93 ASN A CA 1
ATOM 728 C C . ASN A 1 93 ? -0.388 6.824 -12.734 1 53.81 93 ASN A C 1
ATOM 730 O O . ASN A 1 93 ? 0.13 6.488 -13.797 1 53.81 93 ASN A O 1
ATOM 734 N N . ARG A 1 94 ? -0.495 5.844 -11.914 1 48.16 94 ARG A N 1
ATOM 735 C CA . ARG A 1 94 ? -0.609 4.453 -12.344 1 48.16 94 ARG A CA 1
ATOM 736 C C . ARG A 1 94 ? -1.846 4.254 -13.219 1 48.16 94 ARG A C 1
ATOM 738 O O . ARG A 1 94 ? -2.166 3.125 -13.594 1 48.16 94 ARG A O 1
ATOM 745 N N . ALA A 1 95 ? -2.875 5.098 -13.352 1 42.12 95 ALA A N 1
ATOM 746 C CA . ALA A 1 95 ? -4.098 4.656 -14.023 1 42.12 95 ALA A CA 1
ATOM 747 C C . ALA A 1 95 ? -3.785 4.066 -15.398 1 42.12 95 ALA A C 1
ATOM 749 O O . ALA A 1 95 ? -4.246 2.971 -15.727 1 42.12 95 ALA A O 1
ATOM 750 N N . ASP A 1 96 ? -3.986 4.883 -16.578 1 36.31 96 ASP A N 1
ATOM 751 C CA . ASP A 1 96 ? -4.523 4.547 -17.891 1 36.31 96 ASP A CA 1
ATOM 752 C C . ASP A 1 96 ? -3.48 3.82 -18.75 1 36.31 96 ASP A C 1
ATOM 754 O O . ASP A 1 96 ? -2.389 4.34 -18.984 1 36.31 96 ASP A O 1
ATOM 758 N N . GLU A 1 97 ? -3.539 2.477 -18.672 1 33.31 97 GLU A N 1
ATOM 759 C CA . GLU A 1 97 ? -2.939 1.608 -19.672 1 33.31 97 GLU A CA 1
ATOM 760 C C . GLU A 1 97 ? -2.896 2.293 -21.047 1 33.31 97 GLU A C 1
ATOM 762 O O . GLU A 1 97 ? -2.283 1.782 -21.984 1 33.31 97 GLU A O 1
ATOM 767 N N . GLU A 1 98 ? -4.082 2.824 -21.422 1 33.91 98 GLU A N 1
ATOM 768 C CA . GLU A 1 98 ? -4.16 3.008 -22.875 1 33.91 98 GLU A CA 1
ATOM 769 C C . GLU A 1 98 ? -3.004 3.859 -23.391 1 33.91 98 GLU A C 1
ATOM 771 O O . GLU A 1 98 ? -2.691 3.838 -24.578 1 33.91 98 GLU A O 1
ATOM 776 N N . ASP A 1 99 ? -2.957 5.117 -23.078 1 34.56 99 ASP A N 1
ATOM 777 C CA . ASP A 1 99 ? -2.084 5.883 -23.969 1 34.56 99 ASP A CA 1
ATOM 778 C C . ASP A 1 99 ? -0.613 5.609 -23.656 1 34.56 99 ASP A C 1
ATOM 780 O O . ASP A 1 99 ? -0.203 5.629 -22.5 1 34.56 99 ASP A O 1
ATOM 784 N N . GLU A 1 100 ? 0.077 4.809 -24.453 1 36 100 GLU A N 1
ATOM 785 C CA . GLU A 1 100 ? 1.457 4.398 -24.688 1 36 100 GLU A CA 1
ATOM 786 C C . GLU A 1 100 ? 2.434 5.254 -23.891 1 36 100 GLU A C 1
ATOM 788 O O . GLU A 1 100 ? 3.369 4.73 -23.266 1 36 100 GLU A O 1
ATOM 793 N N . GLU A 1 101 ? 2.791 6.52 -24.484 1 40.34 101 GLU A N 1
ATOM 794 C CA . GLU A 1 101 ? 4.047 7.254 -24.391 1 40.34 101 GLU A CA 1
ATOM 795 C C . GLU A 1 101 ? 4.309 7.688 -22.938 1 40.34 101 GLU A C 1
ATOM 797 O O . GLU A 1 101 ? 5.445 7.621 -22.469 1 40.34 101 GLU A O 1
ATOM 802 N N . GLY A 1 102 ? 3.666 8.867 -22.25 1 38.88 102 GLY A N 1
ATOM 803 C CA . GLY A 1 102 ? 4.07 9.68 -21.109 1 38.88 102 GLY A CA 1
ATOM 804 C C . GLY A 1 102 ? 3.311 9.344 -19.844 1 38.88 102 GLY A C 1
ATOM 805 O O . GLY A 1 102 ? 2.092 9.508 -19.781 1 38.88 102 GLY A O 1
ATOM 806 N N . ALA A 1 103 ? 3.416 8.148 -19.125 1 49.5 103 ALA A N 1
ATOM 807 C CA . ALA A 1 103 ? 2.844 8.141 -17.781 1 49.5 103 ALA A CA 1
ATOM 808 C C . ALA A 1 103 ? 2.602 9.562 -17.281 1 49.5 103 ALA A C 1
ATOM 810 O O . ALA A 1 103 ? 3.512 10.398 -17.297 1 49.5 103 ALA A O 1
ATOM 811 N N . ASP A 1 104 ? 1.351 10.078 -17.375 1 56.38 104 ASP A N 1
ATOM 812 C CA . ASP A 1 104 ? 1.089 11.453 -16.953 1 56.38 104 ASP A CA 1
ATOM 813 C C . ASP A 1 104 ? 1.581 11.695 -15.531 1 56.38 104 ASP A C 1
ATOM 815 O O . ASP A 1 104 ? 1.166 11 -14.602 1 56.38 104 ASP A O 1
ATOM 819 N N . ILE A 1 105 ? 2.801 12.078 -15.438 1 69.38 105 ILE A N 1
ATOM 820 C CA . ILE A 1 105 ? 3.418 12.562 -14.211 1 69.38 105 ILE A CA 1
ATOM 821 C C . ILE A 1 105 ? 2.629 13.75 -13.664 1 69.38 105 ILE A C 1
ATOM 823 O O . ILE A 1 105 ? 2.418 14.734 -14.375 1 69.38 105 ILE A O 1
ATOM 827 N N . ALA A 1 106 ? 1.89 13.383 -12.531 1 76.75 106 ALA A N 1
ATOM 828 C CA . ALA A 1 106 ? 1.23 14.492 -11.852 1 76.75 106 ALA A CA 1
ATOM 829 C C . ALA A 1 106 ? 2.195 15.211 -10.914 1 76.75 106 ALA A C 1
ATOM 831 O O . ALA A 1 106 ? 3.006 14.578 -10.234 1 76.75 106 ALA A O 1
ATOM 832 N N . HIS A 1 107 ? 2.062 16.547 -11.086 1 88.38 107 HIS A N 1
ATOM 833 C CA . HIS A 1 107 ? 2.807 17.375 -10.148 1 88.38 107 HIS A CA 1
ATOM 834 C C . HIS A 1 107 ? 1.923 17.812 -8.984 1 88.38 107 HIS A C 1
ATOM 836 O O . HIS A 1 107 ? 0.888 18.453 -9.195 1 88.38 107 HIS A O 1
ATOM 842 N N . ARG A 1 108 ? 2.369 17.438 -7.82 1 94.38 108 ARG A N 1
ATOM 843 C CA . ARG A 1 108 ? 1.563 17.75 -6.648 1 94.38 108 ARG A CA 1
ATOM 844 C C . ARG A 1 108 ? 2.363 18.578 -5.645 1 94.38 108 ARG A C 1
ATOM 846 O O . ARG A 1 108 ? 3.537 18.297 -5.398 1 94.38 108 ARG A O 1
ATOM 853 N N . PRO A 1 109 ? 1.69 19.656 -5.078 1 97.88 109 PRO A N 1
ATOM 854 C CA . PRO A 1 109 ? 2.398 20.375 -4.02 1 97.88 109 PRO A CA 1
ATOM 855 C C . PRO A 1 109 ? 2.709 19.5 -2.809 1 97.88 109 PRO A C 1
ATOM 857 O O . PRO A 1 109 ? 1.883 18.672 -2.414 1 97.88 109 PRO A O 1
ATOM 860 N N . VAL A 1 110 ? 3.902 19.688 -2.305 1 98.62 110 VAL A N 1
ATOM 861 C CA . VAL A 1 110 ? 4.336 18.984 -1.106 1 98.62 110 VAL A CA 1
ATOM 862 C C . VAL A 1 110 ? 4.559 19.969 0.032 1 98.62 110 VAL A C 1
ATOM 864 O O . VAL A 1 110 ? 5.16 21.031 -0.166 1 98.62 110 VAL A O 1
ATOM 867 N N . ILE A 1 111 ? 4.004 19.609 1.163 1 98.75 111 ILE A N 1
ATOM 868 C CA . ILE A 1 111 ? 4.191 20.422 2.354 1 98.75 111 ILE A CA 1
ATOM 869 C C . ILE A 1 111 ? 4.691 19.562 3.508 1 98.75 111 ILE A C 1
ATOM 871 O O . ILE A 1 111 ? 4.508 18.344 3.498 1 98.75 111 ILE A O 1
ATOM 875 N N . ASP A 1 112 ? 5.344 20.25 4.516 1 98.5 112 ASP A N 1
ATOM 876 C CA . ASP A 1 112 ? 5.73 19.578 5.754 1 98.5 112 ASP A CA 1
ATOM 877 C C . ASP A 1 112 ? 4.613 19.672 6.793 1 98.5 112 ASP A C 1
ATOM 879 O O . ASP A 1 112 ? 4.148 20.766 7.121 1 98.5 112 ASP A O 1
ATOM 883 N N . LEU A 1 113 ? 4.195 18.516 7.289 1 98.69 113 LEU A N 1
ATOM 884 C CA . LEU A 1 113 ? 3.182 18.484 8.336 1 98.69 113 LEU A CA 1
ATOM 885 C C . LEU A 1 113 ? 3.715 17.781 9.586 1 98.69 113 LEU A C 1
ATOM 887 O O . LEU A 1 113 ? 4.426 16.766 9.484 1 98.69 113 LEU A O 1
ATOM 891 N N . GLU A 1 114 ? 3.387 18.281 10.688 1 98.38 114 GLU A N 1
ATOM 892 C CA . GLU A 1 114 ? 3.646 17.578 11.938 1 98.38 114 GLU A CA 1
ATOM 893 C C . GLU A 1 114 ? 2.537 16.578 12.25 1 98.38 114 GLU A C 1
ATOM 895 O O . GLU A 1 114 ? 1.395 16.969 12.5 1 98.38 114 GLU A O 1
ATOM 900 N N . LEU A 1 115 ? 2.889 15.344 12.289 1 98.75 115 LEU A N 1
ATOM 901 C CA . LEU A 1 115 ? 1.938 14.258 12.516 1 98.75 115 LEU A CA 1
ATOM 902 C C . LEU A 1 115 ? 2.141 13.641 13.898 1 98.75 115 LEU A C 1
ATOM 904 O O . LEU A 1 115 ? 3.271 13.539 14.375 1 98.75 115 LEU A O 1
ATOM 908 N N . CYS A 1 116 ? 1.049 13.273 14.477 1 98.75 116 CYS A N 1
ATOM 909 C CA . CYS A 1 116 ? 1.066 12.594 15.773 1 98.75 116 CYS A CA 1
ATOM 910 C C . CYS A 1 116 ? 0.444 11.203 15.664 1 98.75 116 CYS A C 1
ATOM 912 O O . CYS A 1 116 ? -0.739 11.07 15.352 1 98.75 116 CYS A O 1
ATOM 914 N N . LEU A 1 117 ? 1.179 10.156 15.914 1 98.69 117 LEU A N 1
ATOM 915 C CA . LEU A 1 117 ? 0.759 8.766 15.953 1 98.69 117 LEU A CA 1
ATOM 916 C C . LEU A 1 117 ? 1.031 8.156 17.328 1 98.69 117 LEU A C 1
ATOM 918 O O . LEU A 1 117 ? 2.188 7.938 17.688 1 98.69 117 LEU A O 1
ATOM 922 N N . GLY A 1 118 ? -0.082 7.793 18.047 1 97.69 118 GLY A N 1
ATOM 923 C CA . GLY A 1 118 ? 0.12 7.488 19.453 1 97.69 118 GLY A CA 1
ATOM 924 C C . GLY A 1 118 ? 0.718 8.648 20.234 1 97.69 118 GLY A C 1
ATOM 925 O O . GLY A 1 118 ? 0.137 9.734 20.297 1 97.69 118 GLY A O 1
ATOM 926 N N . ASP A 1 119 ? 1.944 8.406 20.75 1 97.12 119 ASP A N 1
ATOM 927 C CA . ASP A 1 119 ? 2.623 9.469 21.484 1 97.12 119 ASP A CA 1
ATOM 928 C C . ASP A 1 119 ? 3.873 9.938 20.75 1 97.12 119 ASP A C 1
ATOM 930 O O . ASP A 1 119 ? 4.707 10.648 21.328 1 97.12 119 ASP A O 1
ATOM 934 N N . VAL A 1 120 ? 3.984 9.594 19.516 1 97.75 120 VAL A N 1
ATOM 935 C CA . VAL A 1 120 ? 5.168 9.922 18.719 1 97.75 120 VAL A CA 1
ATOM 936 C C . VAL A 1 120 ? 4.832 11.031 17.734 1 97.75 120 VAL A C 1
ATOM 938 O O . VAL A 1 120 ? 3.838 10.938 17 1 97.75 120 VAL A O 1
ATOM 941 N N . LYS A 1 121 ? 5.648 12.031 17.703 1 97.94 121 LYS A N 1
ATOM 942 C CA . LYS A 1 121 ? 5.5 13.148 16.781 1 97.94 121 LYS A CA 1
ATOM 943 C C . LYS A 1 121 ? 6.613 13.141 15.734 1 97.94 121 LYS A C 1
ATOM 945 O O . LYS A 1 121 ? 7.781 12.914 16.062 1 97.94 121 LYS A O 1
ATOM 950 N N . ARG A 1 122 ? 6.281 13.328 14.531 1 98.44 122 ARG A N 1
ATOM 951 C CA . ARG A 1 122 ? 7.242 13.469 13.445 1 98.44 122 ARG A CA 1
ATOM 952 C C . ARG A 1 122 ? 6.785 14.523 12.438 1 98.44 122 ARG A C 1
ATOM 954 O O . ARG A 1 122 ? 5.586 14.68 12.195 1 98.44 122 ARG A O 1
ATOM 961 N N . THR A 1 123 ? 7.719 15.266 11.906 1 98.38 123 THR A N 1
ATOM 962 C CA . THR A 1 123 ? 7.453 16.078 10.734 1 98.38 123 THR A CA 1
ATOM 963 C C . THR A 1 123 ? 7.703 15.289 9.453 1 98.38 123 THR A C 1
ATOM 965 O O . THR A 1 123 ? 8.789 14.742 9.258 1 98.38 123 THR A O 1
ATOM 968 N N . VAL A 1 124 ? 6.676 15.266 8.602 1 98.25 124 VAL A N 1
ATOM 969 C CA . VAL A 1 124 ? 6.789 14.445 7.395 1 98.25 124 VAL A CA 1
ATOM 970 C C . VAL A 1 124 ? 6.316 15.242 6.184 1 98.25 124 VAL A C 1
ATOM 972 O O . VAL A 1 124 ? 5.5 16.156 6.312 1 98.25 124 VAL A O 1
ATOM 975 N N . GLU A 1 125 ? 6.883 14.891 4.992 1 98.19 125 GLU A N 1
ATOM 976 C CA . GLU A 1 125 ? 6.395 15.438 3.729 1 98.19 125 GLU A CA 1
ATOM 977 C C . GLU A 1 125 ? 5.082 14.781 3.312 1 98.19 125 GLU A C 1
ATOM 979 O O . GLU A 1 125 ? 4.969 13.555 3.314 1 98.19 125 GLU A O 1
ATOM 984 N N . VAL A 1 126 ? 4.168 15.641 2.93 1 98.62 126 VAL A N 1
ATOM 985 C CA . VAL A 1 126 ? 2.846 15.188 2.508 1 98.62 126 VAL A CA 1
ATOM 986 C C . VAL A 1 126 ? 2.426 15.93 1.24 1 98.62 126 VAL A C 1
ATOM 988 O O . VAL A 1 126 ? 2.5 17.156 1.18 1 98.62 126 VAL A O 1
ATOM 991 N N . ASN A 1 127 ? 2.082 15.203 0.235 1 98 127 ASN A N 1
ATOM 992 C CA . ASN A 1 127 ? 1.562 15.898 -0.939 1 98 127 ASN A CA 1
ATOM 993 C C . ASN A 1 127 ? 0.065 16.156 -0.817 1 98 127 ASN A C 1
ATOM 995 O O . ASN A 1 127 ? -0.63 15.484 -0.059 1 98 127 ASN A O 1
ATOM 999 N N . LEU A 1 128 ? -0.367 17.188 -1.494 1 98.25 128 LEU A N 1
ATOM 1000 C CA . LEU A 1 128 ? -1.78 17.547 -1.52 1 98.25 128 LEU A CA 1
ATOM 1001 C C . LEU A 1 128 ? -2.438 17.078 -2.814 1 98.25 128 LEU A C 1
ATOM 1003 O O . LEU A 1 128 ? -1.956 17.391 -3.906 1 98.25 128 LEU A O 1
ATOM 1007 N N . THR A 1 129 ? -3.479 16.312 -2.688 1 96.12 129 THR A N 1
ATOM 1008 C CA . THR A 1 129 ? -4.234 15.805 -3.828 1 96.12 129 THR A CA 1
ATOM 1009 C C . THR A 1 129 ? -5.668 15.461 -3.42 1 96.12 129 THR A C 1
ATOM 1011 O O . THR A 1 129 ? -5.941 15.219 -2.244 1 96.12 129 THR A O 1
ATOM 1014 N N . ASP A 1 130 ? -6.531 15.547 -4.438 1 94 130 ASP A N 1
ATOM 1015 C CA . ASP A 1 130 ? -7.922 15.219 -4.141 1 94 130 ASP A CA 1
ATOM 1016 C C . ASP A 1 130 ? -8.102 13.703 -3.996 1 94 130 ASP A C 1
ATOM 1018 O O . ASP A 1 130 ? -7.973 12.961 -4.973 1 94 130 ASP A O 1
ATOM 1022 N N . ARG A 1 131 ? -8.359 13.273 -2.74 1 91.94 131 ARG A N 1
ATOM 1023 C CA . ARG A 1 131 ? -8.609 11.867 -2.43 1 91.94 131 ARG A CA 1
ATOM 1024 C C . ARG A 1 131 ? -10.047 11.648 -1.988 1 91.94 131 ARG A C 1
ATOM 1026 O O . ARG A 1 131 ? -10.336 10.75 -1.196 1 91.94 131 ARG A O 1
ATOM 1033 N N . SER A 1 132 ? -10.961 12.469 -2.461 1 91.19 132 SER A N 1
ATOM 1034 C CA . SER A 1 132 ? -12.344 12.43 -1.999 1 91.19 132 SER A CA 1
ATOM 1035 C C . SER A 1 132 ? -13.031 11.133 -2.416 1 91.19 132 SER A C 1
ATOM 1037 O O . SER A 1 132 ? -14.07 10.773 -1.86 1 91.19 132 SER A O 1
ATOM 1039 N N . SER A 1 133 ? -12.516 10.477 -3.379 1 87.5 133 SER A N 1
ATOM 1040 C CA . SER A 1 133 ? -13.094 9.219 -3.842 1 87.5 133 SER A CA 1
ATOM 1041 C C . SER A 1 133 ? -12.648 8.047 -2.963 1 87.5 133 SER A C 1
ATOM 1043 O O . SER A 1 133 ? -13.141 6.93 -3.119 1 87.5 133 SER A O 1
ATOM 1045 N N . PHE A 1 134 ? -11.742 8.289 -2.066 1 89.75 134 PHE A N 1
ATOM 1046 C CA . PHE A 1 134 ? -11.211 7.27 -1.173 1 89.75 134 PHE A CA 1
ATOM 1047 C C . PHE A 1 134 ? -11.766 7.434 0.234 1 89.75 134 PHE A C 1
ATOM 1049 O O . PHE A 1 134 ? -12.203 8.523 0.613 1 89.75 134 PHE A O 1
ATOM 1056 N N . ASN A 1 135 ? -11.742 6.398 0.99 1 91.56 135 ASN A N 1
ATOM 1057 C CA . ASN A 1 135 ? -12.352 6.398 2.314 1 91.56 135 ASN A CA 1
ATOM 1058 C C . ASN A 1 135 ? -11.477 7.109 3.338 1 91.56 135 ASN A C 1
ATOM 1060 O O . ASN A 1 135 ? -11.969 7.586 4.363 1 91.56 135 ASN A O 1
ATOM 1064 N N . TYR A 1 136 ? -10.219 7.191 3.094 1 96.38 136 TYR A N 1
ATOM 1065 C CA . TYR A 1 136 ? -9.281 7.746 4.07 1 96.38 136 TYR A CA 1
ATOM 1066 C C . TYR A 1 136 ? -8.617 9.008 3.531 1 96.38 136 TYR A C 1
ATOM 1068 O O . TYR A 1 136 ? -7.848 8.953 2.57 1 96.38 136 TYR A O 1
ATOM 1076 N N . PRO A 1 137 ? -8.789 10.125 4.148 1 97 137 PRO A N 1
ATOM 1077 C CA . PRO A 1 137 ? -8.297 11.398 3.631 1 97 137 PRO A CA 1
ATOM 1078 C C . PRO A 1 137 ? -6.789 11.562 3.789 1 97 137 PRO A C 1
ATOM 1080 O O . PRO A 1 137 ? -6.191 12.461 3.189 1 97 137 PRO A O 1
ATOM 1083 N N . LEU A 1 138 ? -6.184 10.734 4.621 1 98.44 138 LEU A N 1
ATOM 1084 C CA . LEU A 1 138 ? -4.742 10.781 4.859 1 98.44 138 LEU A CA 1
ATOM 1085 C C . LEU A 1 138 ? -4.102 9.43 4.578 1 98.44 138 LEU A C 1
ATOM 1087 O O . LEU A 1 138 ? -4.582 8.398 5.059 1 98.44 138 LEU A O 1
ATOM 1091 N N . LEU A 1 139 ? -3.125 9.484 3.738 1 98.62 139 LEU A N 1
ATOM 1092 C CA . LEU A 1 139 ? -2.334 8.305 3.406 1 98.62 139 LEU A CA 1
ATOM 1093 C C . LEU A 1 139 ? -0.914 8.438 3.945 1 98.62 139 LEU A C 1
ATOM 1095 O O . LEU A 1 139 ? -0.256 9.453 3.738 1 98.62 139 LEU A O 1
ATOM 1099 N N . ILE A 1 140 ? -0.491 7.434 4.68 1 98.81 140 ILE A N 1
ATOM 1100 C CA . ILE A 1 140 ? 0.875 7.414 5.188 1 98.81 140 ILE A CA 1
ATOM 1101 C C . ILE A 1 140 ? 1.719 6.438 4.375 1 98.81 140 ILE A C 1
ATOM 1103 O O . ILE A 1 140 ? 1.557 5.219 4.492 1 98.81 140 ILE A O 1
ATOM 1107 N N . GLY A 1 141 ? 2.564 6.984 3.559 1 98.44 141 GLY A N 1
ATOM 1108 C CA . GLY A 1 141 ? 3.4 6.176 2.689 1 98.44 141 GLY A CA 1
ATOM 1109 C C . GLY A 1 141 ? 4.633 5.625 3.385 1 98.44 141 GLY A C 1
ATOM 1110 O O . GLY A 1 141 ? 4.859 5.902 4.562 1 98.44 141 GLY A O 1
ATOM 1111 N N . ALA A 1 142 ? 5.43 4.891 2.633 1 98.62 142 ALA A N 1
ATOM 1112 C CA . ALA A 1 142 ? 6.578 4.148 3.156 1 98.62 142 ALA A CA 1
ATOM 1113 C C . ALA A 1 142 ? 7.602 5.094 3.779 1 98.62 142 ALA A C 1
ATOM 1115 O O . ALA A 1 142 ? 8.211 4.773 4.801 1 98.62 142 ALA A O 1
ATOM 1116 N N . LYS A 1 143 ? 7.82 6.238 3.221 1 98.19 143 LYS A N 1
ATOM 1117 C CA . LYS A 1 143 ? 8.781 7.188 3.771 1 98.19 143 LYS A CA 1
ATOM 1118 C C . LYS A 1 143 ? 8.352 7.664 5.156 1 98.19 143 LYS A C 1
ATOM 1120 O O . LYS A 1 143 ? 9.164 7.688 6.09 1 98.19 143 LYS A O 1
ATOM 1125 N N . ALA A 1 144 ? 7.125 8.07 5.223 1 98.69 144 ALA A N 1
ATOM 1126 C CA . ALA A 1 144 ? 6.609 8.516 6.516 1 98.69 144 ALA A CA 1
ATOM 1127 C C . ALA A 1 144 ? 6.625 7.383 7.535 1 98.69 144 ALA A C 1
ATOM 1129 O O . ALA A 1 144 ? 6.949 7.602 8.711 1 98.69 144 ALA A O 1
ATOM 1130 N N . LEU A 1 145 ? 6.238 6.195 7.105 1 98.88 145 LEU A N 1
ATOM 1131 C CA . LEU A 1 145 ? 6.281 5.039 7.992 1 98.88 145 LEU A CA 1
ATOM 1132 C C . LEU A 1 145 ? 7.684 4.836 8.555 1 98.88 145 LEU A C 1
ATOM 1134 O O . LEU A 1 145 ? 7.84 4.535 9.742 1 98.88 145 LEU A O 1
ATOM 1138 N N . ARG A 1 146 ? 8.672 5.023 7.734 1 98.56 146 ARG A N 1
ATOM 1139 C CA . ARG A 1 146 ? 10.055 4.895 8.18 1 98.56 146 ARG A CA 1
ATOM 1140 C C . ARG A 1 146 ? 10.406 5.973 9.203 1 98.56 146 ARG A C 1
ATOM 1142 O O . ARG A 1 146 ? 11.086 5.703 10.195 1 98.56 146 ARG A O 1
ATOM 1149 N N . GLU A 1 147 ? 9.945 7.172 8.953 1 97.88 147 GLU A N 1
ATOM 1150 C CA . GLU A 1 147 ? 10.18 8.258 9.898 1 97.88 147 GLU A CA 1
ATOM 1151 C C . GLU A 1 147 ? 9.602 7.93 11.273 1 97.88 147 GLU A C 1
ATOM 1153 O O . GLU A 1 147 ? 10.172 8.312 12.297 1 97.88 147 GLU A O 1
ATOM 1158 N N . PHE A 1 148 ? 8.578 7.188 11.273 1 98.44 148 PHE A N 1
ATOM 1159 C CA . PHE A 1 148 ? 7.926 6.809 12.523 1 98.44 148 PHE A CA 1
ATOM 1160 C C . PHE A 1 148 ? 8.531 5.52 13.07 1 98.44 148 PHE A C 1
ATOM 1162 O O . PHE A 1 148 ? 8.117 5.035 14.133 1 98.44 148 PHE A O 1
ATOM 1169 N N . ASN A 1 149 ? 9.492 4.918 12.391 1 98.25 149 ASN A N 1
ATOM 1170 C CA . ASN A 1 149 ? 9.977 3.582 12.727 1 98.25 149 ASN A CA 1
ATOM 1171 C C . ASN A 1 149 ? 8.82 2.592 12.891 1 98.25 149 ASN A C 1
ATOM 1173 O O . ASN A 1 149 ? 8.766 1.865 13.883 1 98.25 149 ASN A O 1
ATOM 1177 N N . ALA A 1 150 ? 7.949 2.592 11.93 1 98.62 150 ALA A N 1
ATOM 1178 C CA . ALA A 1 150 ? 6.703 1.835 12.016 1 98.62 150 ALA A CA 1
ATOM 1179 C C . ALA A 1 150 ? 6.723 0.641 11.062 1 98.62 150 ALA A C 1
ATOM 1181 O O . ALA A 1 150 ? 7.211 0.745 9.938 1 98.62 150 ALA A O 1
ATOM 1182 N N . ALA A 1 151 ? 6.211 -0.476 11.531 1 98.81 151 ALA A N 1
ATOM 1183 C CA . ALA A 1 151 ? 5.762 -1.586 10.695 1 98.81 151 ALA A CA 1
ATOM 1184 C C . ALA A 1 151 ? 4.242 -1.693 10.688 1 98.81 151 ALA A C 1
ATOM 1186 O O . ALA A 1 151 ? 3.572 -1.131 11.562 1 98.81 151 ALA A O 1
ATOM 1187 N N . VAL A 1 152 ? 3.719 -2.338 9.695 1 98.94 152 VAL A N 1
ATOM 1188 C CA . VAL A 1 152 ? 2.27 -2.377 9.539 1 98.94 152 VAL A CA 1
ATOM 1189 C C . VAL A 1 152 ? 1.785 -3.826 9.578 1 98.94 152 VAL A C 1
ATOM 1191 O O . VAL A 1 152 ? 2.273 -4.672 8.828 1 98.94 152 VAL A O 1
ATOM 1194 N N . ASN A 1 153 ? 0.882 -4.148 10.453 1 98.75 153 ASN A N 1
ATOM 1195 C CA . ASN A 1 153 ? 0.131 -5.398 10.484 1 98.75 153 ASN A CA 1
ATOM 1196 C C . ASN A 1 153 ? -1.242 -5.242 9.836 1 98.75 153 ASN A C 1
ATOM 1198 O O . ASN A 1 153 ? -2.154 -4.668 10.438 1 98.75 153 ASN A O 1
ATOM 1202 N N . PRO A 1 154 ? -1.385 -5.762 8.633 1 98.56 154 PRO A N 1
ATOM 1203 C CA . PRO A 1 154 ? -2.639 -5.512 7.922 1 98.56 154 PRO A CA 1
ATOM 1204 C C . PRO A 1 154 ? -3.836 -6.203 8.57 1 98.56 154 PRO A C 1
ATOM 1206 O O . PRO A 1 154 ? -4.98 -5.938 8.203 1 98.56 154 PRO A O 1
ATOM 1209 N N . ALA A 1 155 ? -3.633 -7.07 9.547 1 98.25 155 ALA A N 1
ATOM 1210 C CA . ALA A 1 155 ? -4.719 -7.781 10.211 1 98.25 155 ALA A CA 1
ATOM 1211 C C . ALA A 1 155 ? -5.316 -6.945 11.336 1 98.25 155 ALA A C 1
ATOM 1213 O O . ALA A 1 155 ? -6.316 -7.332 11.945 1 98.25 155 ALA A O 1
ATOM 1214 N N . ARG A 1 156 ? -4.703 -5.891 11.672 1 98.44 156 ARG A N 1
ATOM 1215 C CA . ARG A 1 156 ? -5.133 -5.047 12.781 1 98.44 156 ARG A CA 1
ATOM 1216 C C . ARG A 1 156 ? -5.5 -3.65 12.305 1 98.44 156 ARG A C 1
ATOM 1218 O O . ARG A 1 156 ? -5.195 -3.277 11.164 1 98.44 156 ARG A O 1
ATOM 1225 N N . ARG A 1 157 ? -6.242 -2.959 13.156 1 98.44 157 ARG A N 1
ATOM 1226 C CA . ARG A 1 157 ? -6.617 -1.568 12.914 1 98.44 157 ARG A CA 1
ATOM 1227 C C . ARG A 1 157 ? -6.629 -0.773 14.219 1 98.44 157 ARG A C 1
ATOM 1229 O O . ARG A 1 157 ? -6.969 -1.31 15.273 1 98.44 157 ARG A O 1
ATOM 1236 N N . TYR A 1 158 ? -6.258 0.515 14.109 1 98.56 158 TYR A N 1
ATOM 1237 C CA . TYR A 1 158 ? -6.352 1.5 15.188 1 98.56 158 TYR A CA 1
ATOM 1238 C C . TYR A 1 158 ? -5.668 0.999 16.453 1 98.56 158 TYR A C 1
ATOM 1240 O O . TYR A 1 158 ? -6.25 1.04 17.531 1 98.56 158 TYR A O 1
ATOM 1248 N N . THR A 1 159 ? -4.477 0.466 16.234 1 98.31 159 THR A N 1
ATOM 1249 C CA . THR A 1 159 ? -3.717 -0.141 17.328 1 98.31 159 THR A CA 1
ATOM 1250 C C . THR A 1 159 ? -3.07 0.931 18.203 1 98.31 159 THR A C 1
ATOM 1252 O O . THR A 1 159 ? -2.779 0.691 19.375 1 98.31 159 THR A O 1
ATOM 1255 N N . ALA A 1 160 ? -2.805 2.127 17.688 1 97.62 160 ALA A N 1
ATOM 1256 C CA . ALA A 1 160 ? -2.105 3.191 18.391 1 97.62 160 ALA A CA 1
ATOM 1257 C C . ALA A 1 160 ? -3.057 3.943 19.328 1 97.62 160 ALA A C 1
ATOM 1259 O O . ALA A 1 160 ? -2.615 4.695 20.203 1 97.62 160 ALA A O 1
ATOM 1260 N N . GLY A 1 161 ? -4.367 3.752 19.109 1 96.62 161 GLY A N 1
ATOM 1261 C CA . GLY A 1 161 ? -5.328 4.559 19.844 1 96.62 161 GLY A CA 1
ATOM 1262 C C . GLY A 1 161 ? -5.379 6 19.375 1 96.62 161 GLY A C 1
ATOM 1263 O O . GLY A 1 161 ? -4.926 6.316 18.266 1 96.62 161 GLY A O 1
ATOM 1264 N N . LYS A 1 162 ? -5.969 6.805 20.203 1 96.5 162 LYS A N 1
ATOM 1265 C CA . LYS A 1 162 ? -6.066 8.227 19.891 1 96.5 162 LYS A CA 1
ATOM 1266 C C . LYS A 1 162 ? -4.715 8.914 20.047 1 96.5 162 LYS A C 1
ATOM 1268 O O . LYS A 1 162 ? -3.986 8.648 21.016 1 96.5 162 LYS A O 1
ATOM 1273 N N . PRO A 1 163 ? -4.41 9.742 19.094 1 97.88 163 PRO A N 1
ATOM 1274 C CA . PRO A 1 163 ? -3.143 10.469 19.234 1 97.88 163 PRO A CA 1
ATOM 1275 C C . PRO A 1 163 ? -3.057 11.258 20.531 1 97.88 163 PRO A C 1
ATOM 1277 O O . PRO A 1 163 ? -4.023 11.922 20.922 1 97.88 163 PRO A O 1
ATOM 1280 N N . ASP A 1 164 ? -1.891 11.117 21.156 1 94.81 164 ASP A N 1
ATOM 1281 C CA . ASP A 1 164 ? -1.665 11.758 22.438 1 94.81 164 ASP A CA 1
ATOM 1282 C C . ASP A 1 164 ? -0.289 12.414 22.5 1 94.81 164 ASP A C 1
ATOM 1284 O O . ASP A 1 164 ? 0.565 12.023 23.297 1 94.81 164 ASP A O 1
ATOM 1288 N N . CYS A 1 165 ? -0.024 13.398 21.688 1 94.06 165 CYS A N 1
ATOM 1289 C CA . CYS A 1 165 ? 1.277 14.047 21.609 1 94.06 165 CYS A CA 1
ATOM 1290 C C . CYS A 1 165 ? 1.267 15.375 22.359 1 94.06 165 CYS A C 1
ATOM 1292 O O . CYS A 1 165 ? 2.1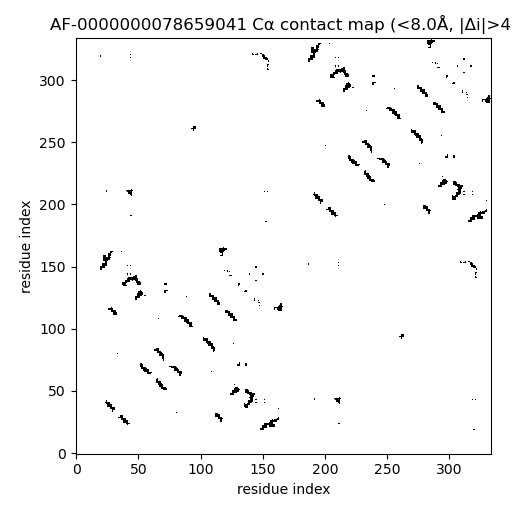21 16.234 22.141 1 94.06 165 CYS A O 1
ATOM 1294 N N . GLY A 1 166 ? 0.743 15.383 23.578 1 78.19 166 GLY A N 1
ATOM 1295 C CA . GLY A 1 166 ? 0.743 16.547 24.453 1 78.19 166 GLY A CA 1
ATOM 1296 C C . GLY A 1 166 ? 0.047 17.75 23.844 1 78.19 166 GLY A C 1
ATOM 1297 O O . GLY A 1 166 ? 0.157 18 22.641 1 78.19 166 GLY A O 1
ATOM 1298 N N . LYS A 1 167 ? -1.274 18 24.125 1 54.34 167 LYS A N 1
ATOM 1299 C CA . LYS A 1 167 ? -1.825 19.328 23.859 1 54.34 167 LYS A CA 1
ATOM 1300 C C . LYS A 1 167 ? -0.992 20.422 24.531 1 54.34 167 LYS A C 1
ATOM 1302 O O . LYS A 1 167 ? -0.396 20.188 25.578 1 54.34 167 LYS A O 1
ATOM 1307 N N . MET B 1 1 ? -17.859 -44.875 51.719 1 43.5 1 MET B N 1
ATOM 1308 C CA . MET B 1 1 ? -16.797 -43.969 51.281 1 43.5 1 MET B CA 1
ATOM 1309 C C . MET B 1 1 ? -17.094 -43.406 49.875 1 43.5 1 MET B C 1
ATOM 1311 O O . MET B 1 1 ? -17.281 -44.125 48.938 1 43.5 1 MET B O 1
ATOM 1315 N N . LYS B 1 2 ? -17.797 -42.219 49.844 1 58.22 2 LYS B N 1
ATOM 1316 C CA . LYS B 1 2 ? -18.188 -41.5 48.625 1 58.22 2 LYS B CA 1
ATOM 1317 C C . LYS B 1 2 ? -16.969 -41.094 47.812 1 58.22 2 LYS B C 1
ATOM 1319 O O . LYS B 1 2 ? -15.977 -40.594 48.344 1 58.22 2 LYS B O 1
ATOM 1324 N N . PRO B 1 3 ? -16.875 -41.656 46.625 1 58.28 3 PRO B N 1
ATOM 1325 C CA . PRO B 1 3 ? -15.75 -41.281 45.75 1 58.28 3 PRO B CA 1
ATOM 1326 C C . PRO B 1 3 ? -15.688 -39.781 45.438 1 58.28 3 PRO B C 1
ATOM 1328 O O . PRO B 1 3 ? -16.719 -39.156 45.281 1 58.28 3 PRO B O 1
ATOM 1331 N N . LEU B 1 4 ? -14.719 -39.031 46 1 60.44 4 LEU B N 1
ATOM 1332 C CA . LEU B 1 4 ? -14.453 -37.656 45.625 1 60.44 4 LEU B CA 1
ATOM 1333 C C . LEU B 1 4 ? -13.961 -37.562 44.188 1 60.44 4 LEU B C 1
ATOM 1335 O O . LEU B 1 4 ? -12.883 -38.062 43.875 1 60.44 4 LEU B O 1
ATOM 1339 N N . ILE B 1 5 ? -14.734 -37.344 43.188 1 56.25 5 ILE B N 1
ATOM 1340 C CA . ILE B 1 5 ? -14.336 -37.094 41.781 1 56.25 5 ILE B CA 1
ATOM 1341 C C . ILE B 1 5 ? -13.727 -35.688 41.688 1 56.25 5 ILE B C 1
ATOM 1343 O O . ILE B 1 5 ? -14.391 -34.688 42 1 56.25 5 ILE B O 1
ATOM 1347 N N . ALA B 1 6 ? -12.461 -35.562 41.688 1 58.94 6 ALA B N 1
ATOM 1348 C CA . ALA B 1 6 ? -11.75 -34.312 41.406 1 58.94 6 ALA B CA 1
ATOM 1349 C C . ALA B 1 6 ? -12.047 -33.812 40 1 58.94 6 ALA B C 1
ATOM 1351 O O . ALA B 1 6 ? -11.797 -34.5 39.031 1 58.94 6 ALA B O 1
ATOM 1352 N N . LEU B 1 7 ? -12.906 -32.781 39.844 1 59.12 7 LEU B N 1
ATOM 1353 C CA . LEU B 1 7 ? -13.141 -32.094 38.594 1 59.12 7 LEU B CA 1
ATOM 1354 C C . LEU B 1 7 ? -11.883 -31.375 38.125 1 59.12 7 LEU B C 1
ATOM 1356 O O . LEU B 1 7 ? -11.43 -30.422 38.781 1 59.12 7 LEU B O 1
ATOM 1360 N N . LEU B 1 8 ? -11.023 -31.984 37.375 1 60.66 8 LEU B N 1
ATOM 1361 C CA . LEU B 1 8 ? -9.922 -31.281 36.719 1 60.66 8 LEU B CA 1
ATOM 1362 C C . LEU B 1 8 ? -10.453 -30.234 35.719 1 60.66 8 LEU B C 1
ATOM 1364 O O . LEU B 1 8 ? -11.055 -30.594 34.719 1 60.66 8 LEU B O 1
ATOM 1368 N N . GLY B 1 9 ? -10.695 -29.016 36.125 1 57.44 9 GLY B N 1
ATOM 1369 C CA . GLY B 1 9 ? -11.016 -27.922 35.219 1 57.44 9 GLY B CA 1
ATOM 1370 C C . GLY B 1 9 ? -9.914 -27.641 34.219 1 57.44 9 GLY B C 1
ATOM 1371 O O . GLY B 1 9 ? -8.766 -27.406 34.594 1 57.44 9 GLY B O 1
ATOM 1372 N N . LEU B 1 10 ? -10.055 -27.984 32.938 1 58.44 10 LEU B N 1
ATOM 1373 C CA . LEU B 1 10 ? -9.18 -27.609 31.828 1 58.44 10 LEU B CA 1
ATOM 1374 C C . LEU B 1 10 ? -9.031 -26.094 31.734 1 58.44 10 LEU B C 1
ATOM 1376 O O . LEU B 1 10 ? -10 -25.406 31.422 1 58.44 10 LEU B O 1
ATOM 1380 N N . LEU B 1 11 ? -8.016 -25.469 32.312 1 59.03 11 LEU B N 1
ATOM 1381 C CA . LEU B 1 11 ? -7.668 -24.078 32.094 1 59.03 11 LEU B CA 1
ATOM 1382 C C . LEU B 1 11 ? -7.32 -23.812 30.625 1 59.03 11 LEU B C 1
ATOM 1384 O O . LEU B 1 11 ? -6.27 -24.25 30.156 1 59.03 11 LEU B O 1
ATOM 1388 N N . SER B 1 12 ? -8.258 -23.5 29.766 1 57.53 12 SER B N 1
ATOM 1389 C CA . SER B 1 12 ? -7.973 -23.031 28.406 1 57.53 12 SER B CA 1
ATOM 1390 C C . SER B 1 12 ? -7.129 -21.75 28.438 1 57.53 12 SER B C 1
ATOM 1392 O O . SER B 1 12 ? -7.609 -20.703 28.844 1 57.53 12 SER B O 1
ATOM 1394 N N . LEU B 1 13 ? -5.867 -21.859 28.422 1 58.22 13 LEU B N 1
ATOM 1395 C CA . LEU B 1 13 ? -5.047 -20.672 28.203 1 58.22 13 LEU B CA 1
ATOM 1396 C C . LEU B 1 13 ? -5.449 -19.969 26.906 1 58.22 13 LEU B C 1
ATOM 1398 O O . LEU B 1 13 ? -5.68 -20.625 25.891 1 58.22 13 LEU B O 1
ATOM 1402 N N . PRO B 1 14 ? -5.77 -18.703 27.016 1 57.47 14 PRO B N 1
ATOM 1403 C CA . PRO B 1 14 ? -6.086 -18 25.781 1 57.47 14 PRO B CA 1
ATOM 1404 C C . PRO B 1 14 ? -4.965 -18.094 24.75 1 57.47 14 PRO B C 1
ATOM 1406 O O . PRO B 1 14 ? -3.795 -17.906 25.078 1 57.47 14 PRO B O 1
ATOM 1409 N N . VAL B 1 15 ? -5.09 -18.891 23.672 1 53.88 15 VAL B N 1
ATOM 1410 C CA . VAL B 1 15 ? -4.16 -18.906 22.547 1 53.88 15 VAL B CA 1
ATOM 1411 C C . VAL B 1 15 ? -3.82 -17.469 22.141 1 53.88 15 VAL B C 1
ATOM 1413 O O . VAL B 1 15 ? -4.691 -16.734 21.688 1 53.88 15 VAL B O 1
ATOM 1416 N N . MET B 1 16 ? -3.002 -16.766 22.891 1 51.88 16 MET B N 1
ATOM 1417 C CA . MET B 1 16 ? -2.523 -15.484 22.391 1 51.88 16 MET B CA 1
ATOM 1418 C C . MET B 1 16 ? -2.158 -15.578 20.906 1 51.88 16 MET B C 1
ATOM 1420 O O . MET B 1 16 ? -1.434 -16.484 20.5 1 51.88 16 MET B O 1
ATOM 1424 N N . ALA B 1 17 ? -2.982 -15.031 20.047 1 61.16 17 ALA B N 1
ATOM 1425 C CA . ALA B 1 17 ? -2.66 -15.016 18.625 1 61.16 17 ALA B CA 1
ATOM 1426 C C . ALA B 1 17 ? -1.181 -14.719 18.391 1 61.16 17 ALA B C 1
ATOM 1428 O O . ALA B 1 17 ? -0.628 -13.797 19 1 61.16 17 ALA B O 1
ATOM 1429 N N . ALA B 1 18 ? -0.483 -15.633 17.844 1 77.81 18 ALA B N 1
ATOM 1430 C CA . ALA B 1 18 ? 0.952 -15.547 17.578 1 77.81 18 ALA B CA 1
ATOM 1431 C C . ALA B 1 18 ? 1.303 -14.25 16.859 1 77.81 18 ALA B C 1
ATOM 1433 O O . ALA B 1 18 ? 0.545 -13.781 16 1 77.81 18 ALA B O 1
ATOM 1434 N N . GLU B 1 19 ? 2.244 -13.477 17.359 1 91.88 19 GLU B N 1
ATOM 1435 C CA . GLU B 1 19 ? 2.795 -12.289 16.719 1 91.88 19 GLU B CA 1
ATOM 1436 C C . GLU B 1 19 ? 3.111 -12.555 15.242 1 91.88 19 GLU B C 1
ATOM 1438 O O . GLU B 1 19 ? 3.525 -13.656 14.883 1 91.88 19 GLU B O 1
ATOM 1443 N N . PRO B 1 20 ? 2.82 -11.625 14.367 1 97.31 20 PRO B N 1
ATOM 1444 C CA . PRO B 1 20 ? 3.121 -11.828 12.945 1 97.31 20 PRO B CA 1
ATOM 1445 C C . PRO B 1 20 ? 4.621 -11.906 12.664 1 97.31 20 PRO B C 1
ATOM 1447 O O . PRO B 1 20 ? 5.426 -11.391 13.453 1 97.31 20 PRO B O 1
ATOM 1450 N N . ASP B 1 21 ? 4.938 -12.602 11.617 1 97.69 21 ASP B N 1
ATOM 1451 C CA . ASP B 1 21 ? 6.293 -12.492 11.086 1 97.69 21 ASP B CA 1
ATOM 1452 C C . ASP B 1 21 ? 6.512 -11.148 10.406 1 97.69 21 ASP B C 1
ATOM 1454 O O . ASP B 1 21 ? 5.637 -10.664 9.688 1 97.69 21 ASP B O 1
ATOM 1458 N N . LEU B 1 22 ? 7.676 -10.562 10.664 1 98.31 22 LEU B N 1
ATOM 1459 C CA . LEU B 1 22 ? 8 -9.266 10.078 1 98.31 22 LEU B CA 1
ATOM 1460 C C . LEU B 1 22 ? 8.812 -9.438 8.805 1 98.31 22 LEU B C 1
ATOM 1462 O O . LEU B 1 22 ? 9.891 -10.039 8.82 1 98.31 22 LEU B O 1
ATOM 1466 N N . TYR B 1 23 ? 8.273 -8.914 7.672 1 98.62 23 TYR B N 1
ATOM 1467 C CA . TYR B 1 23 ? 8.93 -8.984 6.371 1 98.62 23 TYR B CA 1
ATOM 1468 C C . TYR B 1 23 ? 9.234 -7.586 5.836 1 98.62 23 TYR B C 1
ATOM 1470 O O . TYR B 1 23 ? 8.758 -6.59 6.383 1 98.62 23 TYR B O 1
ATOM 1478 N N . GLY B 1 24 ? 10.094 -7.547 4.801 1 98.75 24 GLY B N 1
ATOM 1479 C CA . GLY B 1 24 ? 10.414 -6.277 4.176 1 98.75 24 GLY B CA 1
ATOM 1480 C C . GLY B 1 24 ? 9.375 -5.824 3.166 1 98.75 24 GLY B C 1
ATOM 1481 O O . GLY B 1 24 ? 8.469 -6.586 2.82 1 98.75 24 GLY B O 1
ATOM 1482 N N . ARG B 1 25 ? 9.523 -4.578 2.723 1 98.75 25 ARG B N 1
ATOM 1483 C CA . ARG B 1 25 ? 8.648 -3.957 1.733 1 98.75 25 ARG B CA 1
ATOM 1484 C C . ARG B 1 25 ? 8.688 -4.719 0.412 1 98.75 25 ARG B C 1
ATOM 1486 O O . ARG B 1 25 ? 7.723 -4.695 -0.355 1 98.75 25 ARG B O 1
ATOM 1493 N N . TYR B 1 26 ? 9.812 -5.371 0.173 1 98.75 26 TYR B N 1
ATOM 1494 C CA . TYR B 1 26 ? 10.031 -6.227 -0.986 1 98.75 26 TYR B CA 1
ATOM 1495 C C . TYR B 1 26 ? 10.547 -7.598 -0.561 1 98.75 26 TYR B C 1
ATOM 1497 O O . TYR B 1 26 ? 11.383 -7.699 0.341 1 98.75 26 TYR B O 1
ATOM 1505 N N . GLU B 1 27 ? 10.062 -8.633 -1.19 1 98.88 27 GLU B N 1
ATOM 1506 C CA . GLU B 1 27 ? 10.477 -9.992 -0.873 1 98.88 27 GLU B CA 1
ATOM 1507 C C . GLU B 1 27 ? 10.555 -10.852 -2.131 1 98.88 27 GLU B C 1
ATOM 1509 O O . GLU B 1 27 ? 9.93 -10.539 -3.145 1 98.88 27 GLU B O 1
ATOM 1514 N N . TYR B 1 28 ? 11.32 -11.93 -2.033 1 98.75 28 TYR B N 1
ATOM 1515 C CA . TYR B 1 28 ? 11.25 -13 -3.023 1 98.75 28 TYR B CA 1
ATOM 1516 C C . TYR B 1 28 ? 10.102 -13.953 -2.707 1 98.75 28 TYR B C 1
ATOM 1518 O O . TYR B 1 28 ? 9.984 -14.4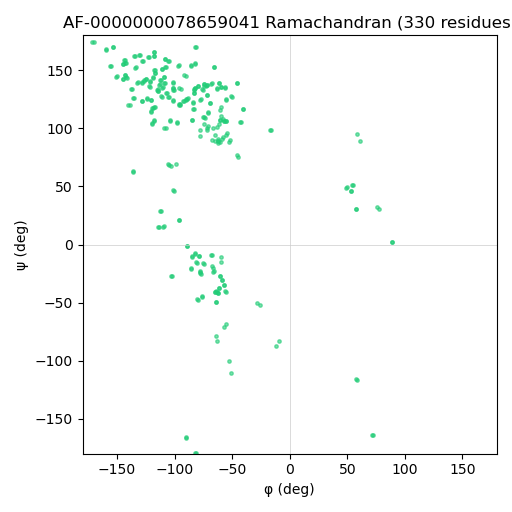38 -1.58 1 98.75 28 TYR B O 1
ATOM 1526 N N . ILE B 1 29 ? 9.312 -14.203 -3.719 1 98.81 29 ILE B N 1
ATOM 1527 C CA . ILE B 1 29 ? 8.188 -15.109 -3.525 1 98.81 29 ILE B CA 1
ATOM 1528 C C . ILE B 1 29 ? 8.195 -16.188 -4.605 1 98.81 29 ILE B C 1
ATOM 1530 O O . ILE B 1 29 ? 8.234 -15.883 -5.801 1 98.81 29 ILE B O 1
ATOM 1534 N N . GLY B 1 30 ? 8.219 -17.422 -4.152 1 98.44 30 GLY B N 1
ATOM 1535 C CA . GLY B 1 30 ? 8.047 -18.531 -5.086 1 98.44 30 GLY B CA 1
ATOM 1536 C C . GLY B 1 30 ? 6.598 -18.766 -5.461 1 98.44 30 GLY B C 1
ATOM 1537 O O . GLY B 1 30 ? 5.711 -18.703 -4.609 1 98.44 30 GLY B O 1
ATOM 1538 N N . VAL B 1 31 ? 6.41 -18.984 -6.75 1 98.5 31 VAL B N 1
ATOM 1539 C CA . VAL B 1 31 ? 5.078 -19.328 -7.234 1 98.5 31 VAL B CA 1
ATOM 1540 C C . VAL B 1 31 ? 5.102 -20.719 -7.863 1 98.5 31 VAL B C 1
ATOM 1542 O O . VAL B 1 31 ? 5.535 -20.891 -9.008 1 98.5 31 VAL B O 1
ATOM 1545 N N . ALA B 1 32 ? 4.551 -21.625 -7.164 1 96.75 32 ALA B N 1
ATOM 1546 C CA . ALA B 1 32 ? 4.641 -23.031 -7.559 1 96.75 32 ALA B CA 1
ATOM 1547 C C . ALA B 1 32 ? 3.955 -23.266 -8.898 1 96.75 32 ALA B C 1
ATOM 1549 O O . ALA B 1 32 ? 4.5 -23.938 -9.773 1 96.75 32 ALA B O 1
ATOM 1550 N N . ASP B 1 33 ? 2.834 -22.672 -9.156 1 94.88 33 ASP B N 1
ATOM 1551 C CA . ASP B 1 33 ? 2.023 -22.859 -10.359 1 94.88 33 ASP B CA 1
ATOM 1552 C C . ASP B 1 33 ? 2.752 -22.344 -11.602 1 94.88 33 ASP B C 1
ATOM 1554 O O . ASP B 1 33 ? 2.479 -22.797 -12.711 1 94.88 33 ASP B O 1
ATOM 1558 N N . ILE B 1 34 ? 3.635 -21.484 -11.359 1 95.44 34 ILE B N 1
ATOM 1559 C CA . ILE B 1 34 ? 4.371 -20.859 -12.461 1 95.44 34 ILE B CA 1
ATOM 1560 C C . ILE B 1 34 ? 5.758 -21.484 -12.562 1 95.44 34 ILE B C 1
ATOM 1562 O O . ILE B 1 34 ? 6.355 -21.516 -13.641 1 95.44 34 ILE B O 1
ATOM 1566 N N . GLY B 1 35 ? 6.23 -21.953 -11.5 1 95.12 35 GLY B N 1
ATOM 1567 C CA . GLY B 1 35 ? 7.555 -22.562 -11.453 1 95.12 35 GLY B CA 1
ATOM 1568 C C . GLY B 1 35 ? 8.672 -21.531 -11.445 1 95.12 35 GLY B C 1
ATOM 1569 O O . GLY B 1 35 ? 9.742 -21.766 -12.016 1 95.12 35 GLY B O 1
ATOM 1570 N N . GLN B 1 36 ? 8.406 -20.328 -10.859 1 95.88 36 GLN B N 1
ATOM 1571 C CA . GLN B 1 36 ? 9.375 -19.25 -10.828 1 95.88 36 GLN B CA 1
ATOM 1572 C C . GLN B 1 36 ? 9.312 -18.5 -9.5 1 95.88 36 GLN B C 1
ATOM 1574 O O . GLN B 1 36 ? 8.336 -18.625 -8.75 1 95.88 36 GLN B O 1
ATOM 1579 N N . THR B 1 37 ? 10.375 -17.891 -9.195 1 97.5 37 THR B N 1
ATOM 1580 C CA . THR B 1 37 ? 10.438 -16.953 -8.086 1 97.5 37 THR B CA 1
ATOM 1581 C C . THR B 1 37 ? 10.375 -15.508 -8.594 1 97.5 37 THR B C 1
ATOM 1583 O O . THR B 1 37 ? 11.016 -15.172 -9.594 1 97.5 37 THR B O 1
ATOM 1586 N N . PHE B 1 38 ? 9.57 -14.719 -7.941 1 97.62 38 PHE B N 1
ATOM 1587 C CA . PHE B 1 38 ? 9.406 -13.32 -8.336 1 97.62 38 PHE B CA 1
ATOM 1588 C C . PHE B 1 38 ? 9.875 -12.391 -7.219 1 97.62 38 PHE B C 1
ATOM 1590 O O . PHE B 1 38 ? 9.773 -12.727 -6.039 1 97.62 38 PHE B O 1
ATOM 1597 N N . LYS B 1 39 ? 10.406 -11.227 -7.629 1 97.56 39 LYS B N 1
ATOM 1598 C CA . LYS B 1 39 ? 10.414 -10.094 -6.711 1 97.56 39 LYS B CA 1
ATOM 1599 C C . LYS B 1 39 ? 9.008 -9.523 -6.523 1 97.56 39 LYS B C 1
ATOM 1601 O O . LYS B 1 39 ? 8.312 -9.242 -7.504 1 97.56 39 LYS B O 1
ATOM 1606 N N . ALA B 1 40 ? 8.633 -9.383 -5.273 1 98.69 40 ALA B N 1
ATOM 1607 C CA . ALA B 1 40 ? 7.27 -8.953 -4.969 1 98.69 40 ALA B CA 1
ATOM 1608 C C . ALA B 1 40 ? 7.277 -7.715 -4.074 1 98.69 40 ALA B C 1
ATOM 1610 O O . ALA B 1 40 ? 8.164 -7.555 -3.23 1 98.69 40 ALA B O 1
ATOM 1611 N N . LYS B 1 41 ? 6.328 -6.848 -4.348 1 98.81 41 LYS B N 1
ATOM 1612 C CA . LYS B 1 41 ? 6.066 -5.719 -3.463 1 98.81 41 LYS B CA 1
ATOM 1613 C C . LYS B 1 41 ? 5 -6.062 -2.43 1 98.81 41 LYS B C 1
ATOM 1615 O O . LYS B 1 41 ? 3.908 -6.516 -2.785 1 98.81 41 LYS B O 1
ATOM 1620 N N . MET B 1 42 ? 5.309 -5.934 -1.113 1 98.94 42 MET B N 1
ATOM 1621 C CA . MET B 1 42 ? 4.371 -6.148 -0.014 1 98.94 42 MET B CA 1
ATOM 1622 C C . MET B 1 42 ? 3.561 -4.891 0.264 1 98.94 42 MET B C 1
ATOM 1624 O O . MET B 1 42 ? 4.086 -3.912 0.798 1 98.94 42 MET B O 1
ATOM 1628 N N . ASP B 1 43 ? 2.336 -4.922 -0.101 1 98.69 43 ASP B N 1
ATOM 1629 C CA . ASP B 1 43 ? 1.527 -3.713 -0.229 1 98.69 43 ASP B CA 1
ATOM 1630 C C . ASP B 1 43 ? 0.325 -3.754 0.711 1 98.69 43 ASP B C 1
ATOM 1632 O O . ASP B 1 43 ? -0.692 -4.379 0.399 1 98.69 43 ASP B O 1
ATOM 1636 N N . THR B 1 44 ? 0.411 -2.977 1.823 1 98.81 44 THR B N 1
ATOM 1637 C CA . THR B 1 44 ? -0.709 -2.9 2.754 1 98.81 44 THR B CA 1
ATOM 1638 C C . THR B 1 44 ? -1.793 -1.967 2.223 1 98.81 44 THR B C 1
ATOM 1640 O O . THR B 1 44 ? -2.912 -1.949 2.738 1 98.81 44 THR B O 1
ATOM 1643 N N . GLY B 1 45 ? -1.562 -1.208 1.171 1 97.25 45 GLY B N 1
ATOM 1644 C CA . GLY B 1 45 ? -2.523 -0.274 0.605 1 97.25 45 GLY B CA 1
ATOM 1645 C C . GLY B 1 45 ? -3.471 -0.921 -0.387 1 97.25 45 GLY B C 1
ATOM 1646 O O . GLY B 1 45 ? -4.527 -0.366 -0.698 1 97.25 45 GLY B O 1
ATOM 1647 N N . ALA B 1 46 ? -3.047 -1.976 -0.86 1 95.62 46 ALA B N 1
ATOM 1648 C CA . ALA B 1 46 ? -3.885 -2.734 -1.784 1 95.62 46 ALA B CA 1
ATOM 1649 C C . ALA B 1 46 ? -4.547 -3.916 -1.081 1 95.62 46 ALA B C 1
ATOM 1651 O O . ALA B 1 46 ? -3.914 -4.594 -0.264 1 95.62 46 ALA B O 1
ATOM 1652 N N . LEU B 1 47 ? -5.785 -4.137 -1.406 1 95.31 47 LEU B N 1
ATOM 1653 C CA . LEU B 1 47 ? -6.488 -5.254 -0.786 1 95.31 47 LEU B CA 1
ATOM 1654 C C . LEU B 1 47 ? -6.059 -6.578 -1.404 1 95.31 47 LEU B C 1
ATOM 1656 O O . LEU B 1 47 ? -5.754 -7.535 -0.686 1 95.31 47 LEU B O 1
ATOM 1660 N N . THR B 1 48 ? -5.953 -6.633 -2.738 1 95.88 48 THR B N 1
ATOM 1661 C CA . THR B 1 48 ? -5.777 -7.879 -3.475 1 95.88 48 THR B CA 1
ATOM 1662 C C . THR B 1 48 ? -4.359 -7.984 -4.031 1 95.88 48 THR B C 1
ATOM 1664 O O . THR B 1 48 ? -3.697 -6.969 -4.25 1 95.88 48 THR B O 1
ATOM 1667 N N . ALA B 1 49 ? -3.959 -9.211 -4.188 1 98.06 49 ALA B N 1
ATOM 1668 C CA . ALA B 1 49 ? -2.693 -9.5 -4.859 1 98.06 49 ALA B CA 1
ATOM 1669 C C . ALA B 1 49 ? -2.863 -9.492 -6.375 1 98.06 49 ALA B C 1
ATOM 1671 O O . ALA B 1 49 ? -3.971 -9.68 -6.883 1 98.06 49 ALA B O 1
ATOM 1672 N N . SER B 1 50 ? -1.747 -9.234 -7.07 1 98.06 50 SER B N 1
ATOM 1673 C CA . SER B 1 50 ? -1.793 -9.219 -8.531 1 98.06 50 SER B CA 1
ATOM 1674 C C . SER B 1 50 ? -0.501 -9.758 -9.133 1 98.06 50 SER B C 1
ATOM 1676 O O . SER B 1 50 ? 0.582 -9.547 -8.578 1 98.06 50 SER B O 1
ATOM 1678 N N . LEU B 1 51 ? -0.651 -10.461 -10.18 1 98.44 51 LEU B N 1
ATOM 1679 C CA . LEU B 1 51 ? 0.465 -10.938 -10.992 1 98.44 51 LEU B CA 1
ATOM 1680 C C . LEU B 1 51 ? 0.444 -10.297 -12.375 1 98.44 51 LEU B C 1
ATOM 1682 O O . LEU B 1 51 ? -0.598 -10.266 -13.039 1 98.44 51 LEU B O 1
ATOM 1686 N N . SER B 1 52 ? 1.621 -9.844 -12.758 1 98.19 52 SER B N 1
ATOM 1687 C CA . SER B 1 52 ? 1.732 -9.211 -14.062 1 98.19 52 SER B CA 1
ATOM 1688 C C . SER B 1 52 ? 1.564 -10.234 -15.188 1 98.19 52 SER B C 1
ATOM 1690 O O . SER B 1 52 ? 2.336 -11.188 -15.289 1 98.19 52 SER B O 1
ATOM 1692 N N . ALA B 1 53 ? 0.585 -9.945 -16 1 98.31 53 ALA B N 1
ATOM 1693 C CA . ALA B 1 53 ? 0.25 -10.867 -17.078 1 98.31 53 ALA B CA 1
ATOM 1694 C C . ALA B 1 53 ? -0.201 -10.102 -18.328 1 98.31 53 ALA B C 1
ATOM 1696 O O . ALA B 1 53 ? -0.618 -8.945 -18.234 1 98.31 53 ALA B O 1
ATOM 1697 N N . ARG B 1 54 ? -0.046 -10.75 -19.453 1 98.12 54 ARG B N 1
ATOM 1698 C CA . ARG B 1 54 ? -0.5 -10.242 -20.75 1 98.12 54 ARG B CA 1
ATOM 1699 C C . ARG B 1 54 ? -1.206 -11.336 -21.547 1 98.12 54 ARG B C 1
ATOM 1701 O O . ARG B 1 54 ? -1.159 -12.508 -21.172 1 98.12 54 ARG B O 1
ATOM 1708 N N . ASN B 1 55 ? -1.982 -10.797 -22.578 1 98.12 55 ASN B N 1
ATOM 1709 C CA . ASN B 1 55 ? -2.742 -11.719 -23.422 1 98.12 55 ASN B CA 1
ATOM 1710 C C . ASN B 1 55 ? -3.646 -12.617 -22.578 1 98.12 55 ASN B C 1
ATOM 1712 O O . ASN B 1 55 ? -3.641 -13.836 -22.75 1 98.12 55 ASN B O 1
ATOM 1716 N N . ILE B 1 56 ? -4.371 -12.055 -21.766 1 98.38 56 ILE B N 1
ATOM 1717 C CA . ILE B 1 56 ? -5.238 -12.75 -20.828 1 98.38 56 ILE B CA 1
ATOM 1718 C C . ILE B 1 56 ? -6.555 -13.109 -21.5 1 98.38 56 ILE B C 1
ATOM 1720 O O . ILE B 1 56 ? -7.285 -12.227 -21.953 1 98.38 56 ILE B O 1
ATOM 1724 N N . GLU B 1 57 ? -6.867 -14.406 -21.5 1 98.38 57 GLU B N 1
ATOM 1725 C CA . GLU B 1 57 ? -8.062 -14.859 -22.203 1 98.38 57 GLU B CA 1
ATOM 1726 C C . GLU B 1 57 ? -8.828 -15.898 -21.391 1 98.38 57 GLU B C 1
ATOM 1728 O O . GLU B 1 57 ? -8.234 -16.859 -20.891 1 98.38 57 GLU B O 1
ATOM 1733 N N . GLN B 1 58 ? -10.117 -15.711 -21.328 1 98.06 58 GLN B N 1
ATOM 1734 C CA . GLN B 1 58 ? -10.961 -16.703 -20.656 1 98.06 58 GLN B CA 1
ATOM 1735 C C . GLN B 1 58 ? -11.469 -17.75 -21.656 1 98.06 58 GLN B C 1
ATOM 1737 O O . GLN B 1 58 ? -11.711 -17.438 -22.828 1 98.06 58 GLN B O 1
ATOM 1742 N N . PHE B 1 59 ? -11.578 -18.922 -21.141 1 98.31 59 PHE B N 1
ATOM 1743 C CA . PHE B 1 59 ? -12.148 -20 -21.953 1 98.31 59 PHE B CA 1
ATOM 1744 C C . PHE B 1 59 ? -12.781 -21.062 -21.078 1 98.31 59 PHE B C 1
ATOM 1746 O O . PHE B 1 59 ? -12.688 -21 -19.844 1 98.31 59 PHE B O 1
ATOM 1753 N N . THR B 1 60 ? -13.508 -21.969 -21.75 1 98.25 60 THR B N 1
ATOM 1754 C CA . THR B 1 60 ? -14.148 -23.062 -21.016 1 98.25 60 THR B CA 1
ATOM 1755 C C . THR B 1 60 ? -13.531 -24.406 -21.391 1 98.25 60 THR B C 1
ATOM 1757 O O . THR B 1 60 ? -13.203 -24.625 -22.562 1 98.25 60 THR B O 1
ATOM 1760 N N . ARG B 1 61 ? -13.328 -25.156 -20.422 1 97.94 61 ARG B N 1
ATOM 1761 C CA . ARG B 1 61 ? -12.875 -26.531 -20.609 1 97.94 61 ARG B CA 1
ATOM 1762 C C . ARG B 1 61 ? -13.594 -27.484 -19.656 1 97.94 61 ARG B C 1
ATOM 1764 O O . ARG B 1 61 ? -13.57 -27.281 -18.438 1 97.94 61 ARG B O 1
ATOM 1771 N N . ASP B 1 62 ? -14.352 -28.531 -20.312 1 96.94 62 ASP B N 1
ATOM 1772 C CA . ASP B 1 62 ? -15.07 -29.547 -19.547 1 96.94 62 ASP B CA 1
ATOM 1773 C C . ASP B 1 62 ? -16.078 -28.906 -18.609 1 96.94 62 ASP B C 1
ATOM 1775 O O . ASP B 1 62 ? -16.172 -29.266 -17.422 1 96.94 62 ASP B O 1
ATOM 1779 N N . GLY B 1 63 ? -16.562 -27.797 -19.031 1 97.25 63 GLY B N 1
ATOM 1780 C CA . GLY B 1 63 ? -17.656 -27.156 -18.297 1 97.25 63 GLY B CA 1
ATOM 1781 C C . GLY B 1 63 ? -17.156 -26.203 -17.203 1 97.25 63 GLY B C 1
ATOM 1782 O O . GLY B 1 63 ? -17.953 -25.656 -16.453 1 97.25 63 GLY B O 1
ATOM 1783 N N . GLU B 1 64 ? -15.852 -26.109 -17.172 1 97.94 64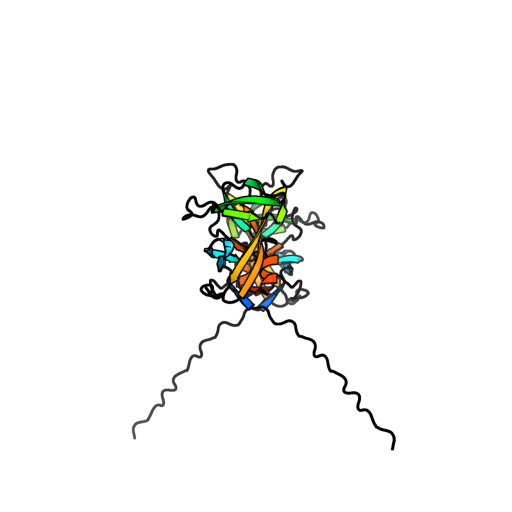 GLU B N 1
ATOM 1784 C CA . GLU B 1 64 ? -15.273 -25.219 -16.156 1 97.94 64 GLU B CA 1
ATOM 1785 C C . GLU B 1 64 ? -14.641 -24 -16.812 1 97.94 64 GLU B C 1
ATOM 1787 O O . GLU B 1 64 ? -14.172 -24.047 -17.938 1 97.94 64 GLU B O 1
ATOM 1792 N N . ASP B 1 65 ? -14.656 -22.922 -16.047 1 98.38 65 ASP B N 1
ATOM 1793 C CA . ASP B 1 65 ? -14.047 -21.672 -16.531 1 98.38 65 ASP B CA 1
ATOM 1794 C C . ASP B 1 65 ? -12.547 -21.672 -16.281 1 98.38 65 ASP B C 1
ATOM 1796 O O . ASP B 1 65 ? -12.086 -22.016 -15.188 1 98.38 65 ASP B O 1
ATOM 1800 N N . TRP B 1 66 ? -11.82 -21.281 -17.312 1 98.75 66 TRP B N 1
ATOM 1801 C CA . TRP B 1 66 ? -10.367 -21.234 -17.281 1 98.75 66 TRP B CA 1
ATOM 1802 C C . TRP B 1 66 ? -9.859 -19.891 -17.797 1 98.75 66 TRP B C 1
ATOM 1804 O O . TRP B 1 66 ? -10.625 -19.109 -18.375 1 98.75 66 TRP B O 1
ATOM 1814 N N . VAL B 1 67 ? -8.602 -19.609 -17.5 1 98.75 67 VAL B N 1
ATOM 1815 C CA . VAL B 1 67 ? -7.91 -18.438 -18.047 1 98.75 67 VAL B CA 1
ATOM 1816 C C . VAL B 1 67 ? -6.543 -18.859 -18.578 1 98.75 67 VAL B C 1
ATOM 1818 O O . VAL B 1 67 ? -5.875 -19.719 -18 1 98.75 67 VAL B O 1
ATOM 1821 N N . ARG B 1 68 ? -6.18 -18.328 -19.688 1 98.62 68 ARG B N 1
ATOM 1822 C CA . ARG B 1 68 ? -4.828 -18.484 -20.219 1 98.62 68 ARG B CA 1
ATOM 1823 C C . ARG B 1 68 ? -4.133 -17.125 -20.344 1 98.62 68 ARG B C 1
ATOM 1825 O O . ARG B 1 68 ? -4.777 -16.109 -20.625 1 98.62 68 ARG B O 1
ATOM 1832 N N . PHE B 1 69 ? -2.902 -17.094 -20.109 1 98.69 69 PHE B N 1
ATOM 1833 C CA . PHE B 1 69 ? -2.15 -15.844 -20.094 1 98.69 69 PHE B CA 1
ATOM 1834 C C . PHE B 1 69 ? -0.661 -16.109 -20.281 1 98.69 69 PHE B C 1
ATOM 1836 O O . PHE B 1 69 ? -0.227 -17.266 -20.297 1 98.69 69 PHE B O 1
ATOM 1843 N N . ARG B 1 70 ? 0.065 -15.078 -20.531 1 98.44 70 ARG B N 1
ATOM 1844 C CA . ARG B 1 70 ? 1.522 -15.031 -20.5 1 98.44 70 ARG B CA 1
ATOM 1845 C C . ARG B 1 70 ? 2.014 -14.062 -19.422 1 98.44 70 ARG B C 1
ATOM 1847 O O . ARG B 1 70 ? 1.293 -13.141 -19.047 1 98.44 70 ARG B O 1
ATOM 1854 N N . LEU B 1 71 ? 3.18 -14.359 -18.891 1 98.25 71 LEU B N 1
ATOM 1855 C CA . LEU B 1 71 ? 3.748 -13.414 -17.938 1 98.25 71 LEU B CA 1
ATOM 1856 C C . LEU B 1 71 ? 4.145 -12.117 -18.641 1 98.25 71 LEU B C 1
ATOM 1858 O O . LEU B 1 71 ? 4.652 -12.141 -19.766 1 98.25 71 LEU B O 1
ATOM 1862 N N . ALA B 1 72 ? 3.879 -11.016 -18.047 1 97.5 72 ALA B N 1
ATOM 1863 C CA . ALA B 1 72 ? 4.316 -9.703 -18.516 1 97.5 72 ALA B CA 1
ATOM 1864 C C . ALA B 1 72 ? 5.469 -9.172 -17.672 1 97.5 72 ALA B C 1
ATOM 1866 O O . ALA B 1 72 ? 5.305 -8.195 -16.938 1 97.5 72 ALA B O 1
ATOM 1867 N N . THR B 1 73 ? 6.574 -9.742 -17.734 1 94.56 73 THR B N 1
ATOM 1868 C CA . THR B 1 73 ? 7.801 -9.344 -17.047 1 94.56 73 THR B CA 1
ATOM 1869 C C . THR B 1 73 ? 8.922 -9.094 -18.047 1 94.56 73 THR B C 1
ATOM 1871 O O . THR B 1 73 ? 8.82 -9.484 -19.219 1 94.56 73 THR B O 1
ATOM 1874 N N . LYS B 1 74 ? 9.984 -8.375 -17.656 1 88.56 74 LYS B N 1
ATOM 1875 C CA . LYS B 1 74 ? 11.07 -8 -18.547 1 88.56 74 LYS B CA 1
ATOM 1876 C C . LYS B 1 74 ? 11.703 -9.242 -19.188 1 88.56 74 LYS B C 1
ATOM 1878 O O . LYS B 1 74 ? 12.016 -9.234 -20.391 1 88.56 74 LYS B O 1
ATOM 1883 N N . ASP B 1 75 ? 11.812 -10.375 -18.531 1 87.75 75 ASP B N 1
ATOM 1884 C CA . ASP B 1 75 ? 12.516 -11.547 -19.031 1 87.75 75 ASP B CA 1
ATOM 1885 C C . ASP B 1 75 ? 11.539 -12.664 -19.391 1 87.75 75 ASP B C 1
ATOM 1887 O O . ASP B 1 75 ? 11.945 -13.812 -19.578 1 87.75 75 ASP B O 1
ATOM 1891 N N . ALA B 1 76 ? 10.344 -12.211 -19.484 1 92.12 76 ALA B N 1
ATOM 1892 C CA . ALA B 1 76 ? 9.359 -13.258 -19.734 1 92.12 76 ALA B CA 1
ATOM 1893 C C . ALA B 1 76 ? 9.422 -13.75 -21.172 1 92.12 76 ALA B C 1
ATOM 1895 O O . ALA B 1 76 ? 9.617 -12.961 -22.094 1 92.12 76 ALA B O 1
ATOM 1896 N N . ASN B 1 77 ? 9.32 -15.023 -21.328 1 93.12 77 ASN B N 1
ATOM 1897 C CA . ASN B 1 77 ? 9.164 -15.617 -22.656 1 93.12 77 ASN B CA 1
ATOM 1898 C C . ASN B 1 77 ? 7.695 -15.75 -23.047 1 93.12 77 ASN B C 1
ATOM 1900 O O . ASN B 1 77 ? 6.832 -15.086 -22.469 1 93.12 77 ASN B O 1
ATOM 1904 N N . ASP B 1 78 ? 7.48 -16.578 -24.141 1 96.31 78 ASP B N 1
ATOM 1905 C CA . ASP B 1 78 ? 6.129 -16.672 -24.688 1 96.31 78 ASP B CA 1
ATOM 1906 C C . ASP B 1 78 ? 5.391 -17.891 -24.125 1 96.31 78 ASP B C 1
ATOM 1908 O O . ASP B 1 78 ? 4.379 -18.312 -24.688 1 96.31 78 ASP B O 1
ATOM 1912 N N . LYS B 1 79 ? 5.895 -18.344 -22.984 1 97.94 79 LYS B N 1
ATOM 1913 C CA . LYS B 1 79 ? 5.215 -19.484 -22.391 1 97.94 79 LYS B CA 1
ATOM 1914 C C . LYS B 1 79 ? 3.783 -19.125 -22 1 97.94 79 LYS B C 1
ATOM 1916 O O . LYS B 1 79 ? 3.535 -18.078 -21.422 1 97.94 79 LYS B O 1
ATOM 1921 N N . VAL B 1 80 ? 2.883 -20.031 -22.344 1 98.44 80 VAL B N 1
ATOM 1922 C CA . VAL B 1 80 ? 1.477 -19.844 -22 1 98.44 80 VAL B CA 1
ATOM 1923 C C . VAL B 1 80 ? 1.164 -20.594 -20.703 1 98.44 80 VAL B C 1
ATOM 1925 O O . VAL B 1 80 ? 1.561 -21.75 -20.547 1 98.44 80 VAL B O 1
ATOM 1928 N N . TYR B 1 81 ? 0.481 -19.984 -19.828 1 98.5 81 TYR B N 1
ATOM 1929 C CA . TYR B 1 81 ? -0.012 -20.594 -18.594 1 98.5 81 TYR B CA 1
ATOM 1930 C C . TYR B 1 81 ? -1.532 -20.688 -18.609 1 98.5 81 TYR B C 1
ATOM 1932 O O . TYR B 1 81 ? -2.217 -19.781 -19.094 1 98.5 81 TYR B O 1
ATOM 1940 N N . GLU B 1 82 ? -2.027 -21.75 -18.094 1 98.5 82 GLU B N 1
ATOM 1941 C CA . GLU B 1 82 ? -3.465 -21.953 -17.938 1 98.5 82 GLU B CA 1
ATOM 1942 C C . GLU B 1 82 ? -3.814 -22.297 -16.5 1 98.5 82 GLU B C 1
ATOM 1944 O O . GLU B 1 82 ? -3.088 -23.047 -15.836 1 98.5 82 GLU B O 1
ATOM 1949 N N . HIS B 1 83 ? -4.895 -21.781 -16.062 1 98.44 83 HIS B N 1
ATOM 1950 C CA . HIS B 1 83 ? -5.352 -21.969 -14.688 1 98.44 83 HIS B CA 1
ATOM 1951 C C . HIS B 1 83 ? -6.875 -21.906 -14.602 1 98.44 83 HIS B C 1
ATOM 1953 O O . HIS B 1 83 ? -7.512 -21.203 -15.383 1 98.44 83 HIS B O 1
ATOM 1959 N N . LYS B 1 84 ? -7.379 -22.75 -13.703 1 98.31 84 LYS B N 1
ATOM 1960 C CA . LYS B 1 84 ? -8.805 -22.609 -13.438 1 98.31 84 LYS B CA 1
ATOM 1961 C C . LYS B 1 84 ? -9.133 -21.203 -12.922 1 98.31 84 LYS B C 1
ATOM 1963 O O . LYS B 1 84 ? -8.406 -20.656 -12.094 1 98.31 84 LYS B O 1
ATOM 1968 N N . LEU B 1 85 ? -10.219 -20.672 -13.492 1 98.56 85 LEU B N 1
ATOM 1969 C CA . LEU B 1 85 ? -10.68 -19.359 -13.031 1 98.56 85 LEU B CA 1
ATOM 1970 C C . LEU B 1 85 ? -11.43 -19.484 -11.711 1 98.56 85 LEU B C 1
ATOM 1972 O O . LEU B 1 85 ? -12.336 -20.312 -11.578 1 98.56 85 LEU B O 1
ATOM 1976 N N . ALA B 1 86 ? -10.984 -18.75 -10.727 1 97.94 86 ALA B N 1
ATOM 1977 C CA . ALA B 1 86 ? -11.703 -18.734 -9.461 1 97.94 86 ALA B CA 1
ATOM 1978 C C . ALA B 1 86 ? -12.914 -17.812 -9.531 1 97.94 86 ALA B C 1
ATOM 1980 O O . ALA B 1 86 ? -14.016 -18.188 -9.109 1 97.94 86 ALA B O 1
ATOM 1981 N N . ARG B 1 87 ? -12.727 -16.609 -10.031 1 96.56 87 ARG B N 1
ATOM 1982 C CA . ARG B 1 87 ? -13.766 -15.602 -10.188 1 96.56 87 ARG B CA 1
ATOM 1983 C C . ARG B 1 87 ? -13.258 -14.422 -11.008 1 96.56 87 ARG B C 1
ATOM 1985 O O . ARG B 1 87 ? -12.094 -14.391 -11.398 1 96.56 87 ARG B O 1
ATOM 1992 N N . MET B 1 88 ? -14.273 -13.5 -11.273 1 94.81 88 MET B N 1
ATOM 1993 C CA . MET B 1 88 ? -13.922 -12.18 -11.789 1 94.81 88 MET B CA 1
ATOM 1994 C C . MET B 1 88 ? -13.969 -11.133 -10.68 1 94.81 88 MET B C 1
ATOM 1996 O O . MET B 1 88 ? -14.875 -11.148 -9.852 1 94.81 88 MET B O 1
ATOM 2000 N N . SER B 1 89 ? -12.914 -10.336 -10.656 1 90.5 89 SER B N 1
ATOM 2001 C CA . SER B 1 89 ? -12.906 -9.281 -9.648 1 90.5 89 SER B CA 1
ATOM 2002 C C . SER B 1 89 ? -13.383 -7.957 -10.242 1 90.5 89 SER B C 1
ATOM 2004 O O . SER B 1 89 ? -13.383 -7.777 -11.461 1 90.5 89 SER B O 1
ATOM 2006 N N . LYS B 1 90 ? -13.938 -7.141 -9.266 1 82.56 90 LYS B N 1
ATOM 2007 C CA . LYS B 1 90 ? -14.242 -5.742 -9.555 1 82.56 90 LYS B CA 1
ATOM 2008 C C . LYS B 1 90 ? -13.258 -4.809 -8.852 1 82.56 90 LYS B C 1
ATOM 2010 O O . LYS B 1 90 ? -13.227 -4.754 -7.617 1 82.56 90 LYS B O 1
ATOM 2015 N N . ILE B 1 91 ? -12.305 -4.344 -9.594 1 76.44 91 ILE B N 1
ATOM 2016 C CA . ILE B 1 91 ? -11.289 -3.5 -8.977 1 76.44 91 ILE B CA 1
ATOM 2017 C C . ILE B 1 91 ? -11.523 -2.043 -9.367 1 76.44 91 ILE B C 1
ATOM 2019 O O . ILE B 1 91 ? -11.703 -1.733 -10.547 1 76.44 91 ILE B O 1
ATOM 2023 N N . LYS B 1 92 ? -11.602 -1.199 -8.391 1 63.69 92 LYS B N 1
ATOM 2024 C CA . LYS B 1 92 ? -11.734 0.231 -8.648 1 63.69 92 LYS B CA 1
ATOM 2025 C C . LYS B 1 92 ? -10.438 0.816 -9.195 1 63.69 92 LYS B C 1
ATOM 2027 O O . LYS B 1 92 ? -9.352 0.536 -8.664 1 63.69 92 LYS B O 1
ATOM 2032 N N . ASN B 1 93 ? -10.438 1.275 -10.492 1 53.62 93 ASN B N 1
ATOM 2033 C CA . ASN B 1 93 ? -9.266 1.929 -11.062 1 53.62 93 ASN B CA 1
ATOM 2034 C C . ASN B 1 93 ? -9.047 3.316 -10.469 1 53.62 93 ASN B C 1
ATOM 2036 O O . ASN B 1 93 ? -9.984 4.105 -10.359 1 53.62 93 ASN B O 1
ATOM 2040 N N . ARG B 1 94 ? -8.156 3.467 -9.578 1 48.09 94 ARG B N 1
ATOM 2041 C CA . ARG B 1 94 ? -7.906 4.766 -8.961 1 48.09 94 ARG B CA 1
ATOM 2042 C C . ARG B 1 94 ? -7.504 5.801 -10.008 1 48.09 94 ARG B C 1
ATOM 2044 O O . ARG B 1 94 ? -7.121 6.922 -9.664 1 48.09 94 ARG B O 1
ATOM 2051 N N . ALA B 1 95 ? -7.188 5.566 -11.273 1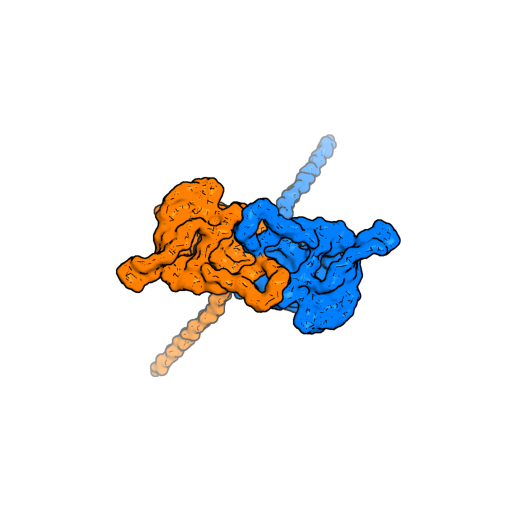 42.34 95 ALA B N 1
ATOM 2052 C CA . ALA B 1 95 ? -6.578 6.613 -12.094 1 42.34 95 ALA B CA 1
ATOM 2053 C C . ALA B 1 95 ? -7.387 7.906 -12.016 1 42.34 95 ALA B C 1
ATOM 2055 O O . ALA B 1 95 ? -6.832 8.977 -11.75 1 42.34 95 ALA B O 1
ATOM 2056 N N . ASP B 1 96 ? -8.141 8.359 -13.219 1 36 96 ASP B N 1
ATOM 2057 C CA . ASP B 1 96 ? -8.367 9.656 -13.852 1 36 96 ASP B CA 1
ATOM 2058 C C . ASP B 1 96 ? -9.43 10.453 -13.094 1 36 96 ASP B C 1
ATOM 2060 O O . ASP B 1 96 ? -10.523 9.953 -12.844 1 36 96 ASP B O 1
ATOM 2064 N N . GLU B 1 97 ? -8.922 11.367 -12.242 1 33.25 97 GLU B N 1
ATOM 2065 C CA . GLU B 1 97 ? -9.711 12.5 -11.75 1 33.25 97 GLU B CA 1
ATOM 2066 C C . GLU B 1 97 ? -10.82 12.859 -12.727 1 33.25 97 GLU B C 1
ATOM 2068 O O . GLU B 1 97 ? -11.688 13.68 -12.414 1 33.25 97 GLU B O 1
ATOM 2073 N N . GLU B 1 98 ? -10.398 13.039 -14 1 33.66 98 GLU B N 1
ATOM 2074 C CA . GLU B 1 98 ? -11.312 13.867 -14.781 1 33.66 98 GLU B CA 1
ATOM 2075 C C . GLU B 1 98 ? -12.719 13.289 -14.797 1 33.66 98 GLU B C 1
ATOM 2077 O O . GLU B 1 98 ? -13.695 14.008 -15.039 1 33.66 98 GLU B O 1
ATOM 2082 N N . ASP B 1 99 ? -12.93 12.203 -15.484 1 34.69 99 ASP B N 1
ATOM 2083 C CA . ASP B 1 99 ? -14.336 12.023 -15.82 1 34.69 99 ASP B CA 1
ATOM 2084 C C . ASP B 1 99 ? -15.141 11.602 -14.594 1 34.69 99 ASP B C 1
ATOM 2086 O O . ASP B 1 99 ? -14.711 10.734 -13.828 1 34.69 99 ASP B O 1
ATOM 2090 N N . GLU B 1 100 ? -15.977 12.43 -14.047 1 35.66 100 GLU B N 1
ATOM 2091 C CA . GLU B 1 100 ? -17.016 12.484 -13.039 1 35.66 100 GLU B CA 1
ATOM 2092 C C . GLU B 1 100 ? -17.422 11.078 -12.586 1 35.66 100 GLU B C 1
ATOM 2094 O O . GLU B 1 100 ? -17.531 10.812 -11.391 1 35.66 100 GLU B O 1
ATOM 2099 N N . GLU B 1 101 ? -18.453 10.438 -13.383 1 40.16 101 GLU B N 1
ATOM 2100 C CA . GLU B 1 101 ? -19.5 9.508 -12.969 1 40.16 101 GLU B CA 1
ATOM 2101 C C . GLU B 1 101 ? -18.906 8.203 -12.438 1 40.16 101 GLU B C 1
ATOM 2103 O O . GLU B 1 101 ? -19.359 7.68 -11.422 1 40.16 101 GLU B O 1
ATOM 2108 N N . GLY B 1 102 ? -18.469 7.059 -13.312 1 39 102 GLY B N 1
ATOM 2109 C CA . GLY B 1 102 ? -18.297 5.637 -13.062 1 39 102 GLY B CA 1
ATOM 2110 C C . GLY B 1 102 ? -16.844 5.246 -12.797 1 39 102 GLY B C 1
ATOM 2111 O O . GLY B 1 102 ? -15.984 5.438 -13.656 1 39 102 GLY B O 1
ATOM 2112 N N . ALA B 1 103 ? -16.125 5.578 -11.68 1 49.62 103 ALA B N 1
ATOM 2113 C CA . ALA B 1 103 ? -14.875 4.852 -11.477 1 49.62 103 ALA B CA 1
ATOM 2114 C C . ALA B 1 103 ? -14.828 3.586 -12.328 1 49.62 103 ALA B C 1
ATOM 2116 O O . ALA B 1 103 ? -15.742 2.754 -12.266 1 49.62 103 ALA B O 1
ATOM 2117 N N . ASP B 1 104 ? -14.172 3.611 -13.484 1 55.88 104 ASP B N 1
ATOM 2118 C CA . ASP B 1 104 ? -14.133 2.436 -14.352 1 55.88 104 ASP B CA 1
ATOM 2119 C C . ASP B 1 104 ? -13.672 1.201 -13.578 1 55.88 104 ASP B C 1
ATOM 2121 O O . ASP B 1 104 ? -12.602 1.202 -12.969 1 55.88 104 ASP B O 1
ATOM 2125 N N . ILE B 1 105 ? -14.602 0.529 -13.031 1 69.19 105 ILE B N 1
ATOM 2126 C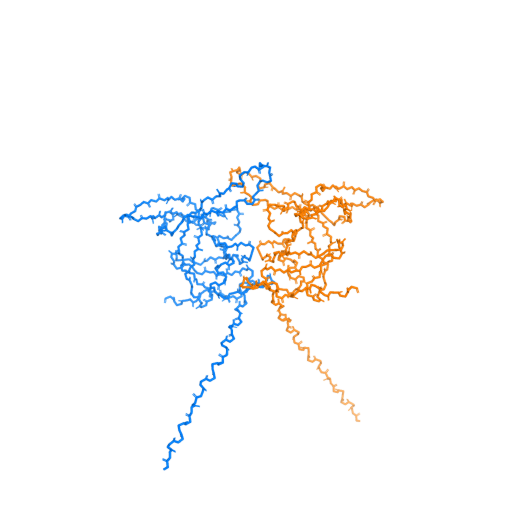 CA . ILE B 1 105 ? -14.43 -0.785 -12.422 1 69.19 105 ILE B CA 1
ATOM 2127 C C . ILE B 1 105 ? -13.867 -1.763 -13.445 1 69.19 105 ILE B C 1
ATOM 2129 O O . ILE B 1 105 ? -14.438 -1.939 -14.523 1 69.19 105 ILE B O 1
ATOM 2133 N N . ALA B 1 106 ? -12.516 -2.049 -13.195 1 76.5 106 ALA B N 1
ATOM 2134 C CA . ALA B 1 106 ? -11.93 -3.094 -14.031 1 76.5 106 ALA B CA 1
ATOM 2135 C C . ALA B 1 106 ? -12.258 -4.48 -13.484 1 76.5 106 ALA B C 1
ATOM 2137 O O . ALA B 1 106 ? -12.242 -4.695 -12.266 1 76.5 106 ALA B O 1
ATOM 2138 N N . HIS B 1 107 ? -12.656 -5.27 -14.508 1 88.44 107 HIS B N 1
ATOM 2139 C CA . HIS B 1 107 ? -12.844 -6.676 -14.172 1 88.44 107 HIS B CA 1
ATOM 2140 C C . HIS B 1 107 ? -11.602 -7.496 -14.508 1 88.44 107 HIS B C 1
ATOM 2142 O O . HIS B 1 107 ? -11.18 -7.535 -15.664 1 88.44 107 HIS B O 1
ATOM 2148 N N . ARG B 1 108 ? -11.078 -8.094 -13.469 1 94.44 108 ARG B N 1
ATOM 2149 C CA . ARG B 1 108 ? -9.844 -8.852 -13.672 1 94.44 108 ARG B CA 1
ATOM 2150 C C . ARG B 1 108 ? -10.031 -10.312 -13.273 1 94.44 108 ARG B C 1
ATOM 2152 O O . ARG B 1 108 ? -10.641 -10.609 -12.242 1 94.44 108 ARG B O 1
ATOM 2159 N N . PRO B 1 109 ? -9.5 -11.25 -14.156 1 97.94 109 PRO B N 1
ATOM 2160 C CA . PRO B 1 109 ? -9.547 -12.648 -13.727 1 97.94 109 PRO B CA 1
ATOM 2161 C C . PRO B 1 109 ? -8.758 -12.898 -12.438 1 97.94 109 PRO B C 1
ATOM 2163 O O . PRO B 1 109 ? -7.68 -12.328 -12.258 1 97.94 109 PRO B O 1
ATOM 2166 N N . VAL B 1 110 ? -9.359 -13.703 -11.594 1 98.62 110 VAL B N 1
ATOM 2167 C CA . VAL B 1 110 ? -8.719 -14.102 -10.344 1 98.62 110 VAL B CA 1
ATOM 2168 C C . VAL B 1 110 ? -8.438 -15.602 -10.359 1 98.62 110 VAL B C 1
ATOM 2170 O O . VAL B 1 110 ? -9.297 -16.391 -10.75 1 98.62 110 VAL B O 1
ATOM 2173 N N . ILE B 1 111 ? -7.223 -15.914 -9.984 1 98.75 111 ILE B N 1
ATOM 2174 C CA . ILE B 1 111 ? -6.84 -17.312 -9.883 1 98.75 111 ILE B CA 1
ATOM 2175 C C . ILE B 1 111 ? -6.227 -17.594 -8.516 1 98.75 111 ILE B C 1
ATOM 2177 O O . ILE B 1 111 ? -5.754 -16.672 -7.844 1 98.75 111 ILE B O 1
ATOM 2181 N N . ASP B 1 112 ? -6.254 -18.922 -8.117 1 98.5 112 ASP B N 1
ATOM 2182 C CA . ASP B 1 112 ? -5.562 -19.359 -6.91 1 98.5 112 ASP B CA 1
ATOM 2183 C C . ASP B 1 112 ? -4.129 -19.781 -7.219 1 98.5 112 ASP B C 1
ATOM 2185 O O . ASP B 1 112 ? -3.896 -20.625 -8.078 1 98.5 112 ASP B O 1
ATOM 2189 N N . LEU B 1 113 ? -3.18 -19.172 -6.535 1 98.69 113 LEU B N 1
ATOM 2190 C CA . LEU B 1 113 ? -1.776 -19.531 -6.695 1 98.69 113 LEU B CA 1
ATOM 2191 C C . LEU B 1 113 ? -1.178 -19.984 -5.371 1 98.69 113 LEU B C 1
ATOM 2193 O O . LEU B 1 113 ? -1.468 -19.422 -4.32 1 98.69 113 LEU B O 1
ATOM 2197 N N . GLU B 1 114 ? -0.399 -20.969 -5.43 1 98.38 114 GLU B N 1
ATOM 2198 C CA . GLU B 1 114 ? 0.404 -21.359 -4.273 1 98.38 114 GLU B CA 1
ATOM 2199 C C . GLU B 1 114 ? 1.685 -20.531 -4.191 1 98.38 114 GLU B C 1
ATOM 2201 O O . GLU B 1 114 ? 2.555 -20.641 -5.055 1 98.38 114 GLU B O 1
ATOM 2206 N N . LEU B 1 115 ? 1.813 -19.781 -3.16 1 98.75 115 LEU B N 1
ATOM 2207 C CA . LEU B 1 115 ? 2.953 -18.891 -2.959 1 98.75 115 LEU B CA 1
ATOM 2208 C C . LEU B 1 115 ? 3.854 -19.406 -1.842 1 98.75 115 LEU B C 1
ATOM 2210 O O . LEU B 1 115 ? 3.371 -19.984 -0.861 1 98.75 115 LEU B O 1
ATOM 2214 N N . CYS B 1 116 ? 5.117 -19.203 -2.035 1 98.81 116 CYS B N 1
ATOM 2215 C CA . CYS B 1 116 ? 6.117 -19.562 -1.036 1 98.81 116 CYS B CA 1
ATOM 2216 C C . CYS B 1 116 ? 6.895 -18.328 -0.574 1 98.81 116 CYS B C 1
ATOM 2218 O O . CYS B 1 116 ? 7.582 -17.688 -1.37 1 98.81 116 CYS B O 1
ATOM 2220 N N . LEU B 1 117 ? 6.816 -17.969 0.668 1 98.69 117 LEU B N 1
ATOM 2221 C CA . LEU B 1 117 ? 7.543 -16.891 1.325 1 98.69 117 LEU B CA 1
ATOM 2222 C C . LEU B 1 117 ? 8.391 -17.438 2.475 1 98.69 117 LEU B C 1
ATOM 2224 O O . LEU B 1 117 ? 7.855 -17.844 3.504 1 98.69 117 LEU B O 1
ATOM 2228 N N . GLY B 1 118 ? 9.758 -17.312 2.311 1 97.75 118 GLY B N 1
ATOM 2229 C CA . GLY B 1 118 ? 10.586 -18.078 3.234 1 97.75 118 GLY B CA 1
ATOM 2230 C C . GLY B 1 118 ? 10.32 -19.562 3.197 1 97.75 118 GLY B C 1
ATOM 2231 O O . GLY B 1 118 ? 10.453 -20.203 2.152 1 97.75 118 GLY B O 1
ATOM 2232 N N . ASP B 1 119 ? 9.82 -20.078 4.336 1 97.12 119 ASP B N 1
ATOM 2233 C CA . ASP B 1 119 ? 9.5 -21.5 4.398 1 97.12 119 ASP B CA 1
ATOM 2234 C C . ASP B 1 119 ? 7.996 -21.719 4.566 1 97.12 119 ASP B C 1
ATOM 2236 O O . ASP B 1 119 ? 7.559 -22.828 4.883 1 97.12 119 ASP B O 1
ATOM 2240 N N . VAL B 1 120 ? 7.234 -20.703 4.332 1 97.75 120 VAL B N 1
ATOM 2241 C CA . VAL B 1 120 ? 5.793 -20.766 4.531 1 97.75 120 VAL B CA 1
ATOM 2242 C C . VAL B 1 120 ? 5.086 -20.797 3.176 1 97.75 120 VAL B C 1
ATOM 2244 O O . VAL B 1 120 ? 5.371 -19.984 2.295 1 97.75 120 VAL B O 1
ATOM 2247 N N . LYS B 1 121 ? 4.199 -21.734 3.043 1 97.94 121 LYS B N 1
ATOM 2248 C CA . LYS B 1 121 ? 3.396 -21.875 1.832 1 97.94 121 LYS B CA 1
ATOM 2249 C C . LYS B 1 121 ? 1.937 -21.516 2.092 1 97.94 121 LYS B C 1
ATOM 2251 O O . LYS B 1 121 ? 1.372 -21.891 3.119 1 97.94 121 LYS B O 1
ATOM 2256 N N . ARG B 1 122 ? 1.354 -20.781 1.237 1 98.44 122 ARG B N 1
ATOM 2257 C CA . ARG B 1 122 ? -0.066 -20.453 1.287 1 98.44 122 ARG B CA 1
ATOM 2258 C C . ARG B 1 122 ? -0.67 -20.422 -0.112 1 98.44 122 ARG B C 1
ATOM 2260 O O . ARG B 1 122 ? -0.004 -20.031 -1.072 1 98.44 122 ARG B O 1
ATOM 2267 N N . THR B 1 123 ? -1.881 -20.859 -0.223 1 98.31 123 THR B N 1
ATOM 2268 C CA . THR B 1 123 ? -2.666 -20.609 -1.426 1 98.31 123 THR B CA 1
ATOM 2269 C C . THR B 1 123 ? -3.43 -19.281 -1.305 1 98.31 123 THR B C 1
ATOM 2271 O O . THR B 1 123 ? -4.18 -19.078 -0.346 1 98.31 123 THR B O 1
ATOM 2274 N N . VAL B 1 124 ? -3.217 -18.422 -2.295 1 98.25 124 VAL B N 1
ATOM 2275 C CA . VAL B 1 124 ? -3.822 -17.109 -2.213 1 98.25 124 VAL B CA 1
ATOM 2276 C C . VAL B 1 124 ? -4.477 -16.75 -3.547 1 98.25 124 VAL B C 1
ATOM 2278 O O . VAL B 1 124 ? -4.062 -17.25 -4.598 1 98.25 124 VAL B O 1
ATOM 2281 N N . GLU B 1 125 ? -5.535 -15.883 -3.475 1 98.19 125 GLU B N 1
ATOM 2282 C CA . GLU B 1 125 ? -6.133 -15.32 -4.68 1 98.19 125 GLU B CA 1
ATOM 2283 C C . GLU B 1 125 ? -5.258 -14.211 -5.258 1 98.19 125 GLU B C 1
ATOM 2285 O O . GLU B 1 125 ? -4.824 -13.312 -4.531 1 98.19 125 GLU B O 1
ATOM 2290 N N . VAL B 1 126 ? -5.09 -14.305 -6.547 1 98.62 126 VAL B N 1
ATOM 2291 C CA . VAL B 1 126 ? -4.273 -13.336 -7.27 1 98.62 126 VAL B CA 1
ATOM 2292 C C . VAL B 1 126 ? -4.98 -12.922 -8.555 1 98.62 126 VAL B C 1
ATOM 2294 O O . VAL B 1 126 ? -5.422 -13.773 -9.336 1 98.62 126 VAL B O 1
ATOM 2297 N N . ASN B 1 127 ? -5.156 -11.648 -8.742 1 98 127 ASN B N 1
ATOM 2298 C CA . ASN B 1 127 ? -5.723 -11.234 -10.023 1 98 127 ASN B CA 1
ATOM 2299 C C . ASN B 1 127 ? -4.641 -11.07 -11.086 1 98 127 ASN B C 1
ATOM 2301 O O . ASN B 1 127 ? -3.467 -10.883 -10.766 1 98 127 ASN B O 1
ATOM 2305 N N . LEU B 1 128 ? -5.055 -11.227 -12.312 1 98.25 128 LEU B N 1
ATOM 2306 C CA . LEU B 1 128 ? -4.156 -11.062 -13.453 1 98.25 128 LEU B CA 1
ATOM 2307 C C . LEU B 1 128 ? -4.367 -9.703 -14.117 1 98.25 128 LEU B C 1
ATOM 2309 O O . LEU B 1 128 ? -5.492 -9.359 -14.484 1 98.25 128 LEU B O 1
ATOM 2313 N N . THR B 1 129 ? -3.318 -8.945 -14.219 1 96.12 129 THR B N 1
ATOM 2314 C CA . THR B 1 129 ? -3.346 -7.633 -14.859 1 96.12 129 THR B CA 1
ATOM 2315 C C . THR B 1 129 ? -1.959 -7.246 -15.367 1 96.12 129 THR B C 1
ATOM 2317 O O . THR B 1 129 ? -0.95 -7.762 -14.875 1 96.12 129 THR B O 1
ATOM 2320 N N . ASP B 1 130 ? -1.991 -6.41 -16.391 1 94 130 ASP B N 1
ATOM 2321 C CA . ASP B 1 130 ? -0.705 -5.965 -16.922 1 94 130 ASP B CA 1
ATOM 2322 C C . ASP B 1 130 ? -0.053 -4.941 -16 1 94 130 ASP B C 1
ATOM 2324 O O . ASP B 1 130 ? -0.546 -3.818 -15.859 1 94 130 ASP B O 1
ATOM 2328 N N . ARG B 1 131 ? 1.04 -5.375 -15.336 1 92.06 131 ARG B N 1
ATOM 2329 C CA . ARG B 1 131 ? 1.815 -4.516 -14.453 1 92.06 131 ARG B CA 1
ATOM 2330 C C . ARG B 1 131 ? 3.197 -4.234 -15.031 1 92.06 131 ARG B C 1
ATOM 2332 O O . ARG B 1 131 ? 4.16 -4.031 -14.289 1 92.06 131 ARG B O 1
ATOM 2339 N N . SER B 1 132 ? 3.322 -4.242 -16.344 1 91.12 132 SER B N 1
ATOM 2340 C CA . SER B 1 132 ? 4.625 -4.125 -16.984 1 91.12 132 SER B CA 1
ATOM 2341 C C . SER B 1 132 ? 5.23 -2.742 -16.766 1 91.12 132 SER B C 1
ATOM 2343 O O . SER B 1 132 ? 6.434 -2.549 -16.938 1 91.12 132 SER B O 1
ATOM 2345 N N . SER B 1 133 ? 4.441 -1.802 -16.422 1 87.56 133 SER B N 1
ATOM 2346 C CA . SER B 1 133 ? 4.926 -0.449 -16.172 1 87.56 133 SER B CA 1
ATOM 2347 C C . SER B 1 133 ? 5.496 -0.316 -14.766 1 87.56 133 SER B C 1
ATOM 2349 O O . SER B 1 133 ? 6.078 0.714 -14.422 1 87.56 133 SER B O 1
ATOM 2351 N N . PHE B 1 134 ? 5.336 -1.322 -13.953 1 89.81 134 PHE B N 1
ATOM 2352 C CA . PHE B 1 134 ? 5.809 -1.328 -12.578 1 89.81 134 PHE B CA 1
ATOM 2353 C C . PHE B 1 134 ? 7.055 -2.193 -12.438 1 89.81 134 PHE B C 1
ATOM 2355 O O . PHE B 1 134 ? 7.293 -3.086 -13.25 1 89.81 134 PHE B O 1
ATOM 2362 N N . ASN B 1 135 ? 7.812 -1.96 -11.43 1 91.69 135 ASN B N 1
ATOM 2363 C CA . ASN B 1 135 ? 9.086 -2.645 -11.25 1 91.69 135 ASN B CA 1
ATOM 2364 C C . ASN B 1 135 ? 8.891 -4.062 -10.719 1 91.69 135 ASN B C 1
ATOM 2366 O O . ASN B 1 135 ? 9.758 -4.918 -10.898 1 91.69 135 ASN B O 1
ATOM 2370 N N . TYR B 1 136 ? 7.805 -4.324 -10.094 1 96.44 136 TYR B N 1
ATOM 2371 C CA . TYR B 1 136 ? 7.59 -5.609 -9.445 1 96.44 136 TYR B CA 1
ATOM 2372 C C . TYR B 1 136 ? 6.41 -6.348 -10.07 1 96.44 136 TYR B C 1
ATOM 2374 O O . TYR B 1 136 ? 5.266 -5.906 -9.961 1 96.44 136 TYR B O 1
ATOM 2382 N N . PRO B 1 137 ? 6.605 -7.484 -10.633 1 97.12 137 PRO B N 1
ATOM 2383 C CA . PRO B 1 137 ? 5.562 -8.195 -11.367 1 97.12 137 PRO B CA 1
ATOM 2384 C C . PRO B 1 137 ? 4.523 -8.836 -10.453 1 97.12 137 PRO B C 1
ATOM 2386 O O . PRO B 1 137 ? 3.457 -9.25 -10.914 1 97.12 137 PRO B O 1
ATOM 2389 N N . LEU B 1 138 ? 4.848 -8.969 -9.18 1 98.5 138 LEU B N 1
ATOM 2390 C CA . LEU B 1 138 ? 3.941 -9.562 -8.203 1 98.5 138 L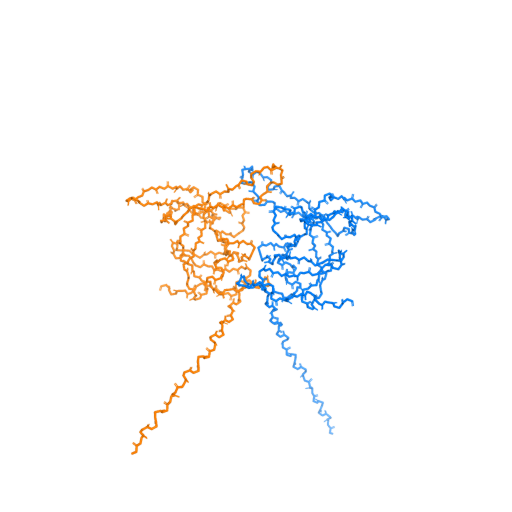EU B CA 1
ATOM 2391 C C . LEU B 1 138 ? 3.688 -8.609 -7.043 1 98.5 138 LEU B C 1
ATOM 2393 O O . LEU B 1 138 ? 4.633 -8.047 -6.477 1 98.5 138 LEU B O 1
ATOM 2397 N N . LEU B 1 139 ? 2.439 -8.375 -6.824 1 98.69 139 LEU B N 1
ATOM 2398 C CA . LEU B 1 139 ? 1.995 -7.555 -5.703 1 98.69 139 LEU B CA 1
ATOM 2399 C C . LEU B 1 139 ? 1.271 -8.398 -4.66 1 98.69 139 LEU B C 1
ATOM 2401 O O . LEU B 1 139 ? 0.372 -9.172 -5 1 98.69 139 LEU B O 1
ATOM 2405 N N . ILE B 1 140 ? 1.717 -8.289 -3.434 1 98.88 140 ILE B N 1
ATOM 2406 C CA . ILE B 1 140 ? 1.055 -9 -2.344 1 98.88 140 ILE B CA 1
ATOM 2407 C C . ILE B 1 140 ? 0.213 -8.016 -1.529 1 98.88 140 ILE B C 1
ATOM 2409 O O . ILE B 1 140 ? 0.753 -7.191 -0.791 1 98.88 140 ILE B O 1
ATOM 2413 N N . GLY B 1 141 ? -1.076 -8.125 -1.688 1 98.44 141 GLY B N 1
ATOM 2414 C CA . GLY B 1 141 ? -1.994 -7.227 -1.008 1 98.44 141 GLY B CA 1
ATOM 2415 C C . GLY B 1 141 ? -2.287 -7.641 0.421 1 98.44 141 GLY B C 1
ATOM 2416 O O . GLY B 1 141 ? -1.793 -8.672 0.889 1 98.44 141 GLY B O 1
ATOM 2417 N N . ALA B 1 142 ? -3.119 -6.859 1.071 1 98.62 142 ALA B N 1
ATOM 2418 C CA . ALA B 1 142 ? -3.404 -7.004 2.496 1 98.62 142 ALA B CA 1
ATOM 2419 C C . ALA B 1 142 ? -4.023 -8.367 2.797 1 98.62 142 ALA B C 1
ATOM 2421 O O . ALA B 1 142 ? -3.725 -8.977 3.826 1 98.62 142 ALA B O 1
ATOM 2422 N N . LYS B 1 143 ? -4.859 -8.883 1.954 1 98.25 143 LYS B N 1
ATOM 2423 C CA . LYS B 1 143 ? -5.477 -10.188 2.188 1 98.25 143 LYS B CA 1
ATOM 2424 C C . LYS B 1 143 ? -4.43 -11.297 2.199 1 98.25 143 LYS B C 1
ATOM 2426 O O . LYS B 1 143 ? -4.434 -12.148 3.092 1 98.25 143 LYS B O 1
ATOM 2431 N N . ALA B 1 144 ? -3.617 -11.273 1.195 1 98.69 144 ALA B N 1
ATOM 2432 C CA . ALA B 1 144 ? -2.561 -12.281 1.13 1 98.69 144 ALA B CA 1
ATOM 2433 C C . ALA B 1 144 ? -1.603 -12.148 2.311 1 98.69 144 ALA B C 1
ATOM 2435 O O . ALA B 1 144 ? -1.158 -13.156 2.873 1 98.69 144 ALA B O 1
ATOM 2436 N N . LEU B 1 145 ? -1.256 -10.922 2.643 1 98.88 145 LEU B N 1
ATOM 2437 C CA . LEU B 1 145 ? -0.394 -10.688 3.797 1 98.88 145 LEU B CA 1
ATOM 2438 C C . LEU B 1 145 ? -0.99 -11.312 5.055 1 98.88 145 LEU B C 1
ATOM 2440 O O . LEU B 1 145 ? -0.271 -11.914 5.852 1 98.88 145 LEU B O 1
ATOM 2444 N N . ARG B 1 146 ? -2.275 -11.188 5.215 1 98.56 146 ARG B N 1
ATOM 2445 C CA . ARG B 1 146 ? -2.951 -11.781 6.363 1 98.56 146 ARG B CA 1
ATOM 2446 C C . ARG B 1 146 ? -2.869 -13.305 6.316 1 98.56 146 ARG B C 1
ATOM 2448 O O . ARG B 1 146 ? -2.662 -13.953 7.348 1 98.56 146 ARG B O 1
ATOM 2455 N N . GLU B 1 147 ? -3.037 -13.859 5.133 1 97.94 147 GLU B N 1
ATOM 2456 C CA . GLU B 1 147 ? -2.922 -15.312 4.98 1 97.94 147 GLU B CA 1
ATOM 2457 C C . GLU B 1 147 ? -1.545 -15.805 5.422 1 97.94 147 GLU B C 1
ATOM 2459 O O . GLU B 1 147 ? -1.418 -16.906 5.961 1 97.94 147 GLU B O 1
ATOM 2464 N N . PHE B 1 148 ? -0.591 -14.984 5.262 1 98.44 148 PHE B N 1
ATOM 2465 C CA . PHE B 1 148 ? 0.774 -15.336 5.633 1 98.44 148 PHE B CA 1
ATOM 2466 C C . PHE B 1 148 ? 1.054 -14.961 7.082 1 98.44 148 PHE B C 1
ATOM 2468 O O . PHE B 1 148 ? 2.158 -15.18 7.586 1 98.44 148 PHE B O 1
ATOM 2475 N N . ASN B 1 149 ? 0.09 -14.367 7.781 1 98.25 149 ASN B N 1
ATOM 2476 C CA . ASN B 1 149 ? 0.332 -13.773 9.094 1 98.25 149 ASN B CA 1
ATOM 2477 C C . ASN B 1 149 ? 1.549 -12.859 9.086 1 98.25 149 ASN B C 1
ATOM 2479 O O . ASN B 1 149 ? 2.428 -12.969 9.938 1 98.25 149 ASN B O 1
ATOM 2483 N N . ALA B 1 150 ? 1.587 -11.992 8.117 1 98.62 150 ALA B N 1
ATOM 2484 C CA . ALA B 1 150 ? 2.754 -11.148 7.859 1 98.62 150 ALA B CA 1
ATOM 2485 C C . ALA B 1 150 ? 2.48 -9.695 8.242 1 98.62 150 ALA B C 1
ATOM 2487 O O . ALA B 1 150 ? 1.39 -9.18 7.996 1 98.62 150 ALA B O 1
ATOM 2488 N N . ALA B 1 151 ? 3.465 -9.07 8.844 1 98.81 151 ALA B N 1
ATOM 2489 C CA . ALA B 1 151 ? 3.576 -7.613 8.922 1 98.81 151 ALA B CA 1
ATOM 2490 C C . ALA B 1 151 ? 4.703 -7.102 8.031 1 98.81 151 ALA B C 1
ATOM 2492 O O . ALA B 1 151 ? 5.574 -7.871 7.613 1 98.81 151 ALA B O 1
ATOM 2493 N N . VAL B 1 152 ? 4.633 -5.855 7.699 1 98.94 152 VAL B N 1
ATOM 2494 C CA . VAL B 1 152 ? 5.598 -5.312 6.746 1 98.94 152 VAL B CA 1
ATOM 2495 C C . VAL B 1 152 ? 6.383 -4.176 7.391 1 98.94 152 VAL B C 1
ATOM 2497 O O . VAL B 1 152 ? 5.797 -3.229 7.922 1 98.94 152 VAL B O 1
ATOM 2500 N N . ASN B 1 153 ? 7.668 -4.246 7.406 1 98.75 153 ASN B N 1
ATOM 2501 C CA . ASN B 1 153 ? 8.586 -3.168 7.754 1 98.75 153 ASN B CA 1
ATOM 2502 C C . ASN B 1 153 ? 9.125 -2.469 6.508 1 98.75 153 ASN B C 1
ATOM 2504 O O . ASN B 1 153 ? 9.992 -3.004 5.816 1 98.75 153 ASN B O 1
ATOM 2508 N N . PRO B 1 154 ? 8.633 -1.286 6.238 1 98.56 154 PRO B N 1
ATOM 2509 C CA . PRO B 1 154 ? 9.016 -0.642 4.977 1 98.56 154 PRO B CA 1
ATOM 2510 C C . PRO B 1 154 ? 10.484 -0.23 4.949 1 98.56 154 PRO B C 1
ATOM 2512 O O . PRO B 1 154 ? 11 0.149 3.896 1 98.56 154 PRO B O 1
ATOM 2515 N N . ALA B 1 155 ? 11.195 -0.302 6.051 1 98.25 155 ALA B N 1
ATOM 2516 C CA . ALA B 1 155 ? 12.602 0.081 6.113 1 98.25 155 ALA B CA 1
ATOM 2517 C C . ALA B 1 155 ? 13.508 -1.07 5.676 1 98.25 155 ALA B C 1
ATOM 2519 O O . ALA B 1 155 ? 14.719 -0.902 5.555 1 98.25 155 ALA B O 1
ATOM 2520 N N . ARG B 1 156 ? 12.969 -2.215 5.527 1 98.44 156 ARG B N 1
ATOM 2521 C CA . ARG B 1 156 ? 13.742 -3.404 5.188 1 98.44 156 ARG B CA 1
ATOM 2522 C C . ARG B 1 156 ? 13.305 -3.975 3.842 1 98.44 156 ARG B C 1
ATOM 2524 O O . ARG B 1 156 ? 12.258 -3.59 3.309 1 98.44 156 ARG B O 1
ATOM 2531 N N . ARG B 1 157 ? 14.18 -4.805 3.287 1 98.5 157 ARG B N 1
ATOM 2532 C CA . ARG B 1 157 ? 13.906 -5.523 2.047 1 98.5 157 ARG B CA 1
ATOM 2533 C C . ARG B 1 157 ? 14.508 -6.922 2.082 1 98.5 157 ARG B C 1
ATOM 2535 O O . ARG B 1 157 ? 15.57 -7.133 2.672 1 98.5 157 ARG B O 1
ATOM 2542 N N . TYR B 1 158 ? 13.805 -7.867 1.44 1 98.56 158 TYR B N 1
ATOM 2543 C CA . TYR B 1 158 ? 14.273 -9.227 1.2 1 98.56 158 TYR B CA 1
ATOM 2544 C C . TYR B 1 158 ? 14.719 -9.891 2.498 1 98.56 158 TYR B C 1
ATOM 2546 O O . TYR B 1 158 ? 15.812 -10.453 2.568 1 98.56 158 TYR B O 1
ATOM 2554 N N . THR B 1 159 ? 13.883 -9.727 3.508 1 98.31 159 THR B N 1
ATOM 2555 C CA . THR B 1 159 ? 14.195 -10.219 4.844 1 98.31 159 THR B CA 1
ATOM 2556 C C . THR B 1 159 ? 13.969 -11.727 4.93 1 98.31 159 THR B C 1
ATOM 2558 O O . THR B 1 159 ? 14.562 -12.398 5.777 1 98.31 159 THR B O 1
ATOM 2561 N N . ALA B 1 160 ? 13.117 -12.312 4.094 1 97.69 160 ALA B N 1
ATOM 2562 C CA . ALA B 1 160 ? 12.758 -13.727 4.152 1 97.69 160 ALA B CA 1
ATOM 2563 C C . ALA B 1 160 ? 13.812 -14.586 3.463 1 97.69 160 ALA B C 1
ATOM 2565 O O . ALA B 1 160 ? 13.82 -15.812 3.623 1 97.69 160 ALA B O 1
ATOM 2566 N N . GLY B 1 161 ? 14.688 -13.938 2.676 1 96.62 161 GLY B N 1
ATOM 2567 C CA . GLY B 1 161 ? 15.609 -14.703 1.859 1 96.62 161 GLY B CA 1
ATOM 2568 C C . GLY B 1 161 ? 14.93 -15.398 0.691 1 96.62 161 GLY B C 1
ATOM 2569 O O . GLY B 1 161 ? 13.828 -15.023 0.294 1 96.62 161 GLY B O 1
ATOM 2570 N N . LYS B 1 162 ? 15.648 -16.344 0.152 1 96.5 162 LYS B N 1
ATOM 2571 C CA . LYS B 1 162 ? 15.102 -17.109 -0.964 1 96.5 162 LYS B CA 1
ATOM 2572 C C . LYS B 1 162 ? 14.039 -18.094 -0.488 1 96.5 162 LYS B C 1
ATOM 2574 O O . LYS B 1 162 ? 14.203 -18.734 0.554 1 96.5 162 LYS B O 1
ATOM 2579 N N . PRO B 1 163 ? 12.969 -18.141 -1.243 1 97.88 163 PRO B N 1
ATOM 2580 C CA . PRO B 1 163 ? 11.938 -19.109 -0.847 1 97.88 163 PRO B CA 1
ATOM 2581 C C . PRO B 1 163 ? 12.477 -20.531 -0.749 1 97.88 163 PRO B C 1
ATOM 2583 O O . PRO B 1 163 ? 13.234 -20.984 -1.615 1 97.88 163 PRO B O 1
ATOM 2586 N N . ASP B 1 164 ? 12.062 -21.172 0.343 1 94.75 164 ASP B N 1
ATOM 2587 C CA . ASP B 1 164 ? 12.531 -22.516 0.624 1 94.75 164 ASP B CA 1
ATOM 2588 C C . ASP B 1 164 ? 11.383 -23.422 1.084 1 94.75 164 ASP B C 1
ATOM 2590 O O . ASP B 1 164 ? 11.383 -23.906 2.217 1 94.75 164 ASP B O 1
ATOM 2594 N N . CYS B 1 165 ? 10.406 -23.641 0.263 1 94.12 165 CYS B N 1
ATOM 2595 C CA . CYS B 1 165 ? 9.227 -24.422 0.627 1 94.12 165 CYS B CA 1
ATOM 2596 C C . CYS B 1 165 ? 9.328 -25.844 0.081 1 94.12 165 CYS B C 1
ATOM 2598 O O . CYS B 1 165 ? 8.32 -26.547 -0.039 1 94.12 165 CYS B O 1
ATOM 2600 N N . GLY B 1 166 ? 10.477 -26.484 0.256 1 78.31 166 GLY B N 1
ATOM 2601 C CA . GLY B 1 166 ? 10.695 -27.875 -0.121 1 78.31 166 GLY B CA 1
ATOM 2602 C C . GLY B 1 166 ? 10.508 -28.125 -1.604 1 78.31 166 GLY B C 1
ATOM 2603 O O . GLY B 1 166 ? 9.562 -27.609 -2.213 1 78.31 166 GLY B O 1
ATOM 2604 N N . LYS B 1 167 ? 11.57 -28 -2.492 1 54.44 167 LYS B N 1
ATOM 2605 C CA . LYS B 1 167 ? 11.461 -28.594 -3.822 1 54.44 167 LYS B CA 1
ATOM 2606 C C . LYS B 1 167 ? 11.055 -30.062 -3.74 1 54.44 167 LYS B C 1
ATOM 2608 O O . LYS B 1 167 ? 11.391 -30.75 -2.773 1 54.44 167 LYS B O 1
#

Foldseek 3Di:
DDDPPPPPPDPPDPPPPDQFAEAEQWAWKDWVQVRDIFIEGEAAPFAAKAAAWPPWDWDDDPRFIKIKTFHLEPPTDPDIGMAGFPDWDFDQDPDDPPDPDDSPGDIWTKGWIWMFQQQDIDIGIYTYDHPNVDPTRIYQYNNNCVRNSYDYDHVDYHPSPHGDNDD/DDDDDPPPPDPPDPPPPDQFAEAEQWAWKDWVQVRDIFIEGEAAPFAAKAAAWPPWDWDDDPRFIKIKTFHLEPPTDPDIGMAGFPDWDFDQDPDDPPDPDDSPGDIWTKGWIWMFQQQDIDIGIYTYDHPNVDPTRIYQYNNNCVRNSYDYDHVDYHPSPHGDNDD

Sequence (334 aa):
MKPLIALLGLLSLPVMAAEPDLYGRYEYIGVADIGQTFKAKMDTGALTASLSARNIEQFTRDGEDWVRFRLATKDANDKVYEHKLARMSKIKNRADEEDEEGADIAHRPVIDLELCLGDVKRTVEVNLTDRSSFNYPLLIGAKALREFNAAVNPARRYTAGKPDCGKMKPLIALLGLLSLPVMAAEPDLYGRYEYIGVADIGQTFKAKMDTGALTASLSARNIEQFTRDGEDWVRFRLATKDANDKVYEHKLARMSKIKNRADEEDEEGADIAHRPVIDLELCLGDVKRTVEVNLTDRSSFNYPLLIGAKALREFNAAVNPARRYTAGKPDCGK

Secondary structure (DSSP, 8-state):
-------------------PEEEESEEEEEETTTTEEEEEEE-TT-SSEEEEEEEEEEEEETTEEEEEEEE-STT--S-EEEEE--EEEEEE----SSS-S---EEEEEEEEEEEEETTEEEEEEEEEE--TTSS-SEEE-HHHHHHTTEEEETT----S-S--S--/-------------------PEEEESEEEEEETTTTEEEEEEE-TT-SSEEEEEEEEEEEEETTEEEEEEEE-STT--S-EEEEE--EEEEEE----SSS-S---EEEEEEEEEEEEETTEEEEEEEEEE--TTSS-SEEE-HHHHHHTTEEEETT----S-S--S--

Nearest PDB structures (foldseek):
  2pma-assembly1_A  TM=9.168E-01  e=2.909E-13  Legionella pneumophila subsp. pneumophila str. Philadelphia 1
  2pma-assembly2_B  TM=8.841E-01  e=4.080E-13  Legionella pneumophila subsp. pneumophila str. Philadelphia 1
  2z8r-assembly1_A  TM=2.451E-01  e=5.785E-01  Bacillus subtilis
  2pma-assembly1_A  TM=9.165E-01  e=2.878E-13  Legionella pneumophila subsp. pneumophila str. Philadelphia 1
  2pma-assembly2_B  TM=8.840E-01  e=4.038E-13  Legionella pneumophila subsp. pneumophila str. Philadelphia 1

Radius of gyration: 24.93 Å; Cα contacts (8 Å, |Δi|>4): 780; chains: 2; bounding box: 78×82×76 Å

Organism: NCBI:txid1005395

pLDDT: mean 87.9, std 18.46, range [33.25, 98.94]